Protein AF-A0A4Q6B6X3-F1 (afdb_monomer_lite)

Secondary structure (DSSP, 8-state):
--------------------HHHHTTEE-S-S--EEEEEEEEETTEEEEEEEEEEEE-TTS-EEEEEE-TTS-EEEEEEEETTTTEEEEEE---GGGTT-EE-TTSEEEETTEEEEEEGGGHHHHHTT-EEGGGGGGEEEEEE-SSEEEEEEEETTEEEEEEEEEEEETTEEEEEEEEEEEE-SSS------EEEETTT-EEEE--SSSSSEEEEEEEPP-

Sequence (221 aa):
MPTRSFSCATTNDYKAIQLPAFAGAYFSECSGKDGSVSIEVFSSGKVQQIFDADWTSDANGDWGIASYSPLGQTLFQLDYVQKQQAFKQTGKPFAGLDSLSVGSKQIISLEGHEIGLRTDEIACLLNHKIPQRWLKKIVSESVTANEIKYLVIDSDRKINLSLNKHGNRTDEYWKTDISWSLYWGLKTVKVSARLLRDEQALVLQSDQFEKIDLRIVSQEE

Structure (mmCIF, N/CA/C/O backbone):
data_AF-A0A4Q6B6X3-F1
#
_entry.id   AF-A0A4Q6B6X3-F1
#
loop_
_atom_site.group_PDB
_atom_site.id
_atom_site.type_symbol
_atom_site.label_atom_id
_atom_site.label_alt_id
_atom_site.label_comp_id
_atom_site.label_asym_id
_atom_site.label_entity_id
_atom_site.label_seq_id
_atom_site.pdbx_PDB_ins_code
_atom_site.Cartn_x
_atom_site.Cartn_y
_atom_site.Cartn_z
_atom_site.occupancy
_atom_site.B_iso_or_equiv
_atom_site.auth_seq_id
_atom_site.auth_comp_id
_atom_site.auth_asym_id
_atom_site.auth_atom_id
_atom_site.pdbx_PDB_model_num
ATOM 1 N N . MET A 1 1 ? -20.464 -17.621 -53.762 1.00 41.44 1 MET A N 1
ATOM 2 C CA . MET A 1 1 ? -19.885 -16.505 -52.982 1.00 41.44 1 MET A CA 1
ATOM 3 C C . MET A 1 1 ? -19.324 -17.080 -51.689 1.00 41.44 1 MET A C 1
ATOM 5 O O . MET A 1 1 ? -20.112 -17.663 -50.958 1.00 41.44 1 MET A O 1
ATOM 9 N N . PRO A 1 2 ? -18.011 -17.015 -51.414 1.00 35.78 2 PRO A N 1
ATOM 10 C CA . PRO A 1 2 ? -17.477 -17.475 -50.140 1.00 35.78 2 PRO A CA 1
ATOM 11 C C . PRO A 1 2 ? -17.501 -16.331 -49.117 1.00 35.78 2 PRO A C 1
ATOM 13 O O . PRO A 1 2 ? -16.924 -15.266 -49.339 1.00 35.78 2 PRO A O 1
ATOM 16 N N . THR A 1 3 ? -18.175 -16.552 -47.992 1.00 43.06 3 THR A N 1
ATOM 17 C CA . THR A 1 3 ? -18.130 -15.701 -46.799 1.00 43.06 3 THR A CA 1
ATOM 18 C C . THR A 1 3 ? -16.750 -15.809 -46.154 1.00 43.06 3 THR A C 1
ATOM 20 O O . THR A 1 3 ? -16.402 -16.845 -45.591 1.00 43.06 3 THR A O 1
ATOM 23 N N . ARG A 1 4 ? -15.947 -14.743 -46.242 1.00 40.69 4 ARG A N 1
ATOM 24 C CA . ARG A 1 4 ? -14.708 -14.611 -45.467 1.00 40.69 4 ARG A CA 1
ATOM 25 C C . ARG A 1 4 ? -15.067 -14.272 -44.022 1.00 40.69 4 ARG A C 1
ATOM 27 O O . ARG A 1 4 ? -15.448 -13.145 -43.724 1.00 40.69 4 ARG A O 1
ATOM 34 N N . SER A 1 5 ? -14.939 -15.249 -43.134 1.00 43.38 5 SER A N 1
ATOM 35 C CA . SER A 1 5 ? -14.889 -15.036 -41.691 1.00 43.38 5 SER A CA 1
ATOM 36 C C . SER A 1 5 ? -13.563 -14.358 -41.338 1.00 43.38 5 SER A C 1
ATOM 38 O O . SER A 1 5 ? -12.510 -14.997 -41.353 1.00 43.38 5 SER A O 1
ATOM 40 N N . PHE A 1 6 ? -13.599 -13.058 -41.044 1.00 42.62 6 PHE A N 1
ATOM 41 C CA . PHE A 1 6 ? -12.477 -12.367 -40.416 1.00 42.62 6 PHE A CA 1
ATOM 42 C C . PHE A 1 6 ? -12.432 -12.767 -38.940 1.00 42.62 6 PHE A C 1
ATOM 44 O O . PHE A 1 6 ? -13.180 -12.256 -38.113 1.00 42.62 6 PHE A O 1
ATOM 51 N N . SER A 1 7 ? -11.567 -13.728 -38.627 1.00 39.09 7 SER A N 1
ATOM 52 C CA . SER A 1 7 ? -11.137 -14.000 -37.261 1.00 39.09 7 SER A CA 1
ATOM 53 C C . SER A 1 7 ? -10.270 -12.829 -36.800 1.00 39.09 7 SER A C 1
ATOM 55 O O . SER A 1 7 ? -9.121 -12.716 -37.225 1.00 39.09 7 SER A O 1
ATOM 57 N N . CYS A 1 8 ? -10.801 -11.960 -35.937 1.00 47.31 8 CYS A N 1
ATOM 58 C CA . CYS A 1 8 ? -9.972 -11.088 -35.107 1.00 47.31 8 CYS A CA 1
ATOM 59 C C . CYS A 1 8 ? -9.162 -11.982 -34.164 1.00 47.31 8 CYS A C 1
ATOM 61 O O . CYS A 1 8 ? -9.626 -12.346 -33.087 1.00 47.31 8 CYS A O 1
ATOM 63 N N . ALA A 1 9 ? -7.965 -12.379 -34.591 1.00 37.72 9 ALA A N 1
ATOM 64 C CA . ALA A 1 9 ? -6.993 -12.978 -33.698 1.00 37.72 9 ALA A CA 1
ATOM 65 C C . ALA A 1 9 ? -6.560 -11.896 -32.698 1.00 37.72 9 ALA A C 1
ATOM 67 O O . ALA A 1 9 ? -5.789 -11.000 -33.029 1.00 37.72 9 ALA A O 1
ATOM 68 N N . THR A 1 10 ? -7.093 -11.948 -31.479 1.00 41.28 10 THR A N 1
ATOM 69 C CA . THR A 1 10 ? -6.546 -11.223 -30.332 1.00 41.28 10 THR A CA 1
ATOM 70 C C . THR A 1 10 ? -5.227 -11.883 -29.952 1.00 41.28 10 THR A C 1
ATOM 72 O O . THR A 1 10 ? -5.187 -12.764 -29.094 1.00 41.28 10 THR A O 1
ATOM 75 N N . THR A 1 11 ? -4.139 -11.497 -30.613 1.00 39.00 11 THR A N 1
ATOM 76 C CA . THR A 1 11 ? -2.785 -11.754 -30.117 1.00 39.00 11 THR A CA 1
ATOM 77 C C . THR A 1 11 ? -2.576 -10.884 -28.882 1.00 39.00 11 THR A C 1
ATOM 79 O O . THR A 1 11 ? -2.047 -9.779 -28.963 1.00 39.00 11 THR A O 1
ATOM 82 N N . ASN A 1 12 ? -3.027 -11.366 -27.721 1.00 41.66 12 ASN A N 1
ATOM 83 C CA . ASN A 1 12 ? -2.477 -10.921 -26.445 1.00 41.66 12 ASN A CA 1
ATOM 84 C C . ASN A 1 12 ? -1.086 -11.548 -26.313 1.00 41.66 12 ASN A C 1
ATOM 86 O O . ASN A 1 12 ? -0.878 -12.473 -25.529 1.00 41.66 12 ASN A O 1
ATOM 90 N N . ASP A 1 13 ? -0.142 -11.058 -27.114 1.00 41.22 13 ASP A N 1
ATOM 91 C CA . ASP A 1 13 ? 1.271 -11.290 -26.864 1.00 41.22 13 ASP A CA 1
ATOM 92 C C . ASP A 1 13 ? 1.605 -10.500 -25.600 1.00 41.22 13 ASP A C 1
ATOM 94 O O . ASP A 1 13 ? 1.888 -9.301 -25.634 1.00 41.22 13 ASP A O 1
ATOM 98 N N . TYR A 1 14 ? 1.480 -11.162 -24.449 1.00 48.28 14 TYR A N 1
ATOM 99 C CA . TYR A 1 14 ? 1.968 -10.641 -23.182 1.00 48.28 14 TYR A CA 1
ATOM 100 C C . TYR A 1 14 ? 3.465 -10.391 -23.345 1.00 48.28 14 TYR A C 1
ATOM 102 O O . TYR A 1 14 ? 4.278 -11.314 -23.299 1.00 48.28 14 TYR A O 1
ATOM 110 N N . LYS A 1 15 ? 3.831 -9.129 -23.579 1.00 52.12 15 LYS A N 1
ATOM 111 C CA . LYS A 1 15 ? 5.224 -8.705 -23.626 1.00 52.12 15 LYS A CA 1
ATOM 112 C C . LYS A 1 15 ? 5.832 -9.046 -22.268 1.00 52.12 15 LYS A C 1
ATOM 114 O O . LYS A 1 15 ? 5.392 -8.522 -21.247 1.00 52.12 15 LYS A O 1
ATOM 119 N N . ALA A 1 16 ? 6.810 -9.948 -22.243 1.00 56.66 16 ALA A N 1
ATOM 120 C CA . ALA A 1 16 ? 7.593 -10.195 -21.043 1.00 56.66 16 ALA A CA 1
ATOM 121 C C . ALA A 1 16 ? 8.350 -8.902 -20.722 1.00 56.66 16 ALA A C 1
ATOM 123 O O . ALA A 1 16 ? 9.318 -8.555 -21.400 1.00 56.66 16 ALA A O 1
ATOM 124 N N . ILE A 1 17 ? 7.852 -8.143 -19.749 1.00 63.34 17 ILE A N 1
ATOM 125 C CA . ILE A 1 17 ? 8.489 -6.899 -19.330 1.00 63.34 17 ILE A CA 1
ATOM 126 C C . ILE A 1 17 ? 9.779 -7.271 -18.627 1.00 63.34 17 ILE A C 1
ATOM 128 O O . ILE A 1 17 ? 9.773 -7.867 -17.549 1.00 63.34 17 ILE A O 1
ATOM 132 N N . GLN A 1 18 ? 10.893 -6.942 -19.269 1.00 63.56 18 GLN A N 1
ATOM 133 C CA . GLN A 1 18 ? 12.203 -7.051 -18.659 1.00 63.56 18 GLN A CA 1
ATOM 134 C C . GLN A 1 18 ? 12.422 -5.807 -17.812 1.00 63.56 18 GLN A C 1
ATOM 136 O O . GLN A 1 18 ? 12.874 -4.775 -18.301 1.00 63.56 18 GLN A O 1
ATOM 141 N N . LEU A 1 19 ? 12.070 -5.910 -16.532 1.00 65.31 19 LEU A N 1
ATOM 142 C CA . LEU A 1 19 ? 12.399 -4.871 -15.571 1.00 65.31 19 LEU A CA 1
ATOM 143 C C . LEU A 1 19 ? 13.923 -4.755 -15.467 1.00 65.31 19 LEU A C 1
ATOM 145 O O . LEU A 1 19 ? 14.601 -5.775 -15.294 1.00 65.31 19 LEU A O 1
ATOM 149 N N . PRO A 1 20 ? 14.480 -3.536 -15.476 1.00 69.88 20 PRO A N 1
ATOM 150 C CA . PRO A 1 20 ? 15.833 -3.327 -14.992 1.00 69.88 20 PRO A CA 1
ATOM 151 C C . PRO A 1 20 ? 15.983 -3.925 -13.587 1.00 69.88 20 PRO A C 1
ATOM 153 O O . PRO A 1 20 ? 15.073 -3.805 -12.764 1.00 69.88 20 PRO A O 1
ATOM 156 N N . ALA A 1 21 ? 17.126 -4.546 -13.286 1.00 68.44 21 ALA A N 1
ATOM 157 C CA . ALA A 1 21 ? 17.327 -5.268 -12.023 1.00 68.44 21 ALA A CA 1
ATOM 158 C C . ALA A 1 21 ? 17.012 -4.413 -10.776 1.00 68.44 21 ALA A C 1
ATOM 160 O O . ALA A 1 21 ? 16.426 -4.905 -9.815 1.00 68.44 21 ALA A O 1
ATOM 161 N N . PHE A 1 22 ? 17.324 -3.111 -10.817 1.00 69.44 22 PHE A N 1
ATOM 162 C CA . PHE A 1 22 ? 17.005 -2.180 -9.732 1.00 69.44 22 PHE A CA 1
ATOM 163 C C . PHE A 1 22 ? 15.497 -1.937 -9.564 1.00 69.44 22 PHE A C 1
ATOM 165 O O . PHE A 1 22 ? 15.035 -1.753 -8.443 1.00 69.44 22 PHE A O 1
ATOM 172 N N . ALA A 1 23 ? 14.724 -1.947 -10.655 1.00 71.88 23 ALA A N 1
ATOM 173 C CA . ALA A 1 23 ? 13.277 -1.769 -10.618 1.00 71.88 23 ALA A CA 1
ATOM 174 C C . ALA A 1 23 ? 12.596 -3.009 -10.024 1.00 71.88 23 ALA A C 1
ATOM 176 O O . ALA A 1 23 ? 11.630 -2.873 -9.280 1.00 71.88 23 ALA A O 1
ATOM 177 N N . GLY A 1 24 ? 13.144 -4.205 -10.276 1.00 75.88 24 GLY A N 1
ATOM 178 C CA . GLY A 1 24 ? 12.668 -5.456 -9.680 1.00 75.88 24 GLY A CA 1
ATOM 179 C C . GLY A 1 24 ? 12.645 -5.431 -8.148 1.00 75.88 24 GLY A C 1
ATOM 180 O O . GLY A 1 24 ? 11.716 -5.961 -7.551 1.00 75.88 24 GLY A O 1
ATOM 181 N N . ALA A 1 25 ? 13.588 -4.730 -7.507 1.00 77.25 25 ALA A N 1
ATOM 182 C CA . ALA A 1 25 ? 13.646 -4.603 -6.048 1.00 77.25 25 ALA A CA 1
ATOM 183 C C . ALA A 1 25 ? 12.453 -3.841 -5.431 1.00 77.25 25 ALA A C 1
ATOM 185 O O . ALA A 1 25 ? 12.247 -3.918 -4.215 1.00 77.25 25 ALA A O 1
ATOM 186 N N . TYR A 1 26 ? 11.678 -3.109 -6.238 1.00 80.44 26 TYR A N 1
ATOM 187 C CA . TYR A 1 26 ? 10.478 -2.401 -5.788 1.00 80.44 26 TYR A CA 1
ATOM 188 C C . TYR A 1 26 ? 9.235 -3.284 -5.794 1.00 80.44 26 TYR A C 1
ATOM 190 O O . TYR A 1 26 ? 8.277 -2.933 -5.118 1.00 80.44 26 TYR A O 1
ATOM 198 N N . PHE A 1 27 ? 9.229 -4.415 -6.502 1.00 86.06 27 PHE A N 1
ATOM 199 C CA . PHE A 1 27 ? 8.061 -5.290 -6.595 1.00 86.06 27 PHE A CA 1
ATOM 200 C C . PHE A 1 27 ? 8.171 -6.469 -5.626 1.00 86.06 27 PHE A C 1
ATOM 202 O O . PHE A 1 27 ? 9.242 -7.048 -5.468 1.00 86.06 27 PHE A O 1
ATOM 209 N N . SER A 1 28 ? 7.063 -6.827 -4.980 1.00 87.38 28 SER A N 1
ATOM 210 C CA . SER A 1 28 ? 6.985 -7.970 -4.064 1.00 87.38 28 SER A CA 1
ATOM 211 C C . SER A 1 28 ? 5.590 -8.585 -4.073 1.00 87.38 28 SER A C 1
ATOM 213 O O . SER A 1 28 ? 4.609 -7.913 -4.404 1.00 87.38 28 SER A O 1
ATOM 215 N N . GLU A 1 29 ? 5.493 -9.853 -3.684 1.00 88.19 29 GLU A N 1
ATOM 216 C CA . GLU A 1 29 ? 4.231 -10.424 -3.216 1.00 88.19 29 GLU A CA 1
ATOM 217 C C . GLU A 1 29 ? 3.802 -9.727 -1.913 1.00 88.19 29 GLU A C 1
ATOM 219 O O . GLU A 1 29 ? 4.646 -9.298 -1.120 1.00 88.19 29 GLU A O 1
ATOM 224 N N . CYS A 1 30 ? 2.490 -9.578 -1.719 1.00 82.56 30 CYS A N 1
ATOM 225 C CA . CYS A 1 30 ? 1.896 -8.755 -0.658 1.00 82.56 30 CYS A CA 1
ATOM 226 C C . CYS A 1 30 ? 1.433 -9.574 0.552 1.00 82.56 30 CYS A C 1
ATOM 228 O O . CYS A 1 30 ? 0.393 -9.284 1.130 1.00 82.56 30 CYS A O 1
ATOM 230 N N . SER A 1 31 ? 2.173 -10.619 0.915 1.00 79.88 31 SER A N 1
ATOM 231 C CA . SER A 1 31 ? 1.809 -11.535 2.000 1.00 79.88 31 SER A CA 1
ATOM 232 C C . SER A 1 31 ? 2.974 -11.761 2.956 1.00 79.88 31 SER A C 1
ATOM 234 O O . SER A 1 31 ? 4.107 -11.901 2.493 1.00 79.88 31 SER A O 1
ATOM 236 N N . GLY A 1 32 ? 2.678 -11.914 4.250 1.00 68.31 32 GLY A N 1
ATOM 237 C CA . GLY A 1 32 ? 3.601 -12.502 5.223 1.00 68.31 32 GLY A CA 1
ATOM 238 C C . GLY A 1 32 ? 4.747 -11.592 5.648 1.00 68.31 32 GLY A C 1
ATOM 239 O O . GLY A 1 32 ? 5.914 -11.940 5.453 1.00 68.31 32 GLY A O 1
ATOM 240 N N . LYS A 1 33 ? 4.425 -10.438 6.233 1.00 78.00 33 LYS A N 1
ATOM 241 C CA . LYS A 1 33 ? 5.411 -9.585 6.898 1.00 78.00 33 LYS A CA 1
ATOM 242 C C . LYS A 1 33 ? 4.745 -8.686 7.935 1.00 78.00 33 LYS A C 1
ATOM 244 O O . LYS A 1 33 ? 3.663 -8.160 7.683 1.00 78.00 33 LYS A O 1
ATOM 249 N N . ASP A 1 34 ? 5.446 -8.494 9.040 1.00 85.62 34 ASP A N 1
ATOM 250 C CA . ASP A 1 34 ? 5.075 -7.574 10.107 1.00 85.62 34 ASP A CA 1
ATOM 251 C C . ASP A 1 34 ? 6.006 -6.354 10.066 1.00 85.62 34 ASP A C 1
ATOM 253 O O . ASP A 1 34 ? 7.050 -6.368 9.398 1.00 85.62 34 ASP A O 1
ATOM 257 N N . GLY A 1 35 ? 5.632 -5.287 10.758 1.00 86.31 35 GLY A N 1
ATOM 258 C CA . GLY A 1 35 ? 6.508 -4.143 10.980 1.00 86.31 35 GLY A CA 1
ATOM 259 C C . GLY A 1 35 ? 5.849 -3.064 11.825 1.00 86.31 35 GLY A C 1
ATOM 260 O O . GLY A 1 35 ? 4.689 -3.186 12.210 1.00 86.31 35 GLY A O 1
ATOM 261 N N . SER A 1 36 ? 6.576 -1.976 12.052 1.00 85.50 36 SER A N 1
ATOM 262 C CA . SER A 1 36 ? 6.094 -0.832 12.828 1.00 85.50 36 SER A CA 1
ATOM 263 C C . SER A 1 36 ? 6.076 0.427 11.968 1.00 85.50 36 SER A C 1
ATOM 265 O O . SER A 1 36 ? 6.938 0.645 11.113 1.00 85.50 36 SER A O 1
ATOM 267 N N . VAL A 1 37 ? 5.051 1.249 12.160 1.00 83.75 37 VAL A N 1
ATOM 268 C CA . VAL A 1 37 ? 4.813 2.473 11.400 1.00 83.75 37 VAL A CA 1
ATOM 269 C C . VAL A 1 37 ? 4.354 3.606 12.314 1.00 83.75 37 VAL A C 1
ATOM 271 O O . VAL A 1 37 ? 3.614 3.394 13.267 1.00 83.75 37 VAL A O 1
ATOM 274 N N . SER A 1 38 ? 4.732 4.835 11.985 1.00 83.38 38 SER A N 1
ATOM 275 C CA . SER A 1 38 ? 4.128 6.045 12.535 1.00 83.38 38 SER A CA 1
ATOM 276 C C . SER A 1 38 ? 3.105 6.584 11.542 1.00 83.38 38 SER A C 1
ATOM 278 O O . SER A 1 38 ? 3.426 6.810 10.373 1.00 83.38 38 SER A O 1
ATOM 280 N N . ILE A 1 39 ? 1.860 6.758 11.976 1.00 80.75 39 ILE A N 1
ATOM 281 C CA . ILE A 1 39 ? 0.779 7.295 11.151 1.00 80.75 39 ILE A CA 1
ATOM 282 C C . ILE A 1 39 ? 0.536 8.745 11.540 1.00 80.75 39 ILE A C 1
ATOM 284 O O . ILE A 1 39 ? 0.082 9.047 12.643 1.00 80.75 39 ILE A O 1
ATOM 288 N N . GLU A 1 40 ? 0.780 9.635 10.591 1.00 81.56 40 GLU A N 1
ATOM 289 C CA . GLU A 1 40 ? 0.492 11.057 10.673 1.00 81.56 40 GLU A CA 1
ATOM 290 C C . GLU A 1 40 ? -0.785 11.359 9.875 1.00 81.56 40 GLU A C 1
ATOM 292 O O . GLU A 1 40 ? -0.873 11.101 8.671 1.00 81.56 40 GLU A O 1
ATOM 297 N N . VAL A 1 41 ? -1.783 11.931 10.546 1.00 77.69 41 VAL A N 1
ATOM 298 C CA . VAL A 1 41 ? -3.034 12.396 9.942 1.00 77.69 41 VAL A CA 1
ATOM 299 C C . VAL A 1 41 ? -2.967 13.909 9.816 1.00 77.69 41 VAL A C 1
ATOM 301 O O . VAL A 1 41 ? -2.880 14.618 10.821 1.00 77.69 41 VAL A O 1
ATOM 304 N N . PHE A 1 42 ? -3.045 14.429 8.598 1.00 76.06 42 PHE A N 1
ATOM 305 C CA . PHE A 1 42 ? -3.098 15.864 8.337 1.00 76.06 42 PHE A CA 1
ATOM 306 C C . PHE A 1 42 ? -4.516 16.276 7.960 1.00 76.06 42 PHE A C 1
ATOM 308 O O . PHE A 1 42 ? -5.208 15.535 7.285 1.00 76.06 42 PHE A O 1
ATOM 315 N N . SER A 1 43 ? -4.931 17.480 8.344 1.00 76.56 43 SER A N 1
ATOM 316 C CA . SER A 1 43 ? -6.124 18.146 7.815 1.00 76.56 43 SER A CA 1
ATOM 317 C C . SER A 1 43 ? -5.771 19.582 7.468 1.00 76.56 43 SER A C 1
ATOM 319 O O . SER A 1 43 ? -5.172 20.301 8.274 1.00 76.56 43 SER A O 1
ATOM 321 N N . SER A 1 44 ? -6.094 20.003 6.243 1.00 76.88 44 SER A N 1
ATOM 322 C CA . SER A 1 44 ? -5.780 21.351 5.744 1.00 76.88 44 SER A CA 1
ATOM 323 C C . SER A 1 44 ? -4.298 21.739 5.901 1.00 76.88 44 SER A C 1
ATOM 325 O O . SER A 1 44 ? -3.976 22.892 6.189 1.00 76.88 44 SER A O 1
ATOM 327 N N . GLY A 1 45 ? -3.392 20.769 5.718 1.00 72.75 45 GLY A N 1
ATOM 328 C CA . GLY A 1 45 ? -1.941 20.956 5.835 1.00 72.75 45 GLY A CA 1
ATOM 329 C C . GLY A 1 45 ? -1.404 21.033 7.269 1.00 72.75 45 GLY A C 1
ATOM 330 O O . GLY A 1 45 ? -0.226 21.322 7.455 1.00 72.75 45 GLY A O 1
ATOM 331 N N . LYS A 1 46 ? -2.237 20.789 8.288 1.00 78.12 46 LYS A N 1
ATOM 332 C CA . LYS A 1 46 ? -1.825 20.730 9.697 1.00 78.12 46 LYS A CA 1
ATOM 333 C C . LYS A 1 46 ? -1.948 19.311 10.226 1.00 78.12 46 LYS A C 1
ATOM 335 O O . LYS A 1 46 ? -3.002 18.700 10.050 1.00 78.12 46 LYS A O 1
ATOM 340 N N . VAL A 1 47 ? -0.917 18.836 10.924 1.00 80.94 47 VAL A N 1
ATOM 341 C CA . VAL A 1 47 ? -0.965 17.569 11.667 1.00 80.94 47 VAL A CA 1
ATOM 342 C C . VAL A 1 47 ? -2.093 17.646 12.696 1.00 80.94 47 VAL A C 1
ATOM 344 O O . VAL A 1 47 ? -2.103 18.540 13.540 1.00 80.94 47 VAL A O 1
ATOM 347 N N . GLN A 1 48 ? -3.051 16.732 12.594 1.00 81.44 48 GLN A N 1
ATOM 348 C CA . GLN A 1 48 ? -4.139 16.557 13.556 1.00 81.44 48 GLN A CA 1
ATOM 349 C C . GLN A 1 48 ? -3.797 15.482 14.578 1.00 81.44 48 GLN A C 1
ATOM 351 O O . GLN A 1 48 ? -4.095 15.636 15.758 1.00 81.44 48 GLN A O 1
ATOM 356 N N . GLN A 1 49 ? -3.169 14.397 14.125 1.00 79.12 49 GLN A N 1
ATOM 357 C CA . GLN A 1 49 ? -2.856 13.256 14.969 1.00 79.12 49 GLN A CA 1
ATOM 358 C C . GLN A 1 49 ? -1.582 12.569 14.482 1.00 79.12 49 GLN A C 1
ATOM 360 O O . GLN A 1 49 ? -1.344 12.491 13.279 1.00 79.12 49 GLN A O 1
ATOM 365 N N . ILE A 1 50 ? -0.787 12.073 15.427 1.00 83.00 50 ILE A N 1
ATOM 366 C CA . ILE A 1 50 ? 0.328 11.158 15.182 1.00 83.00 50 ILE A CA 1
ATOM 367 C C . ILE A 1 50 ? 0.156 9.997 16.151 1.00 83.00 50 ILE A C 1
ATOM 369 O O . ILE A 1 50 ? -0.142 10.225 17.328 1.00 83.00 50 ILE A O 1
ATOM 373 N N . PHE A 1 51 ? 0.307 8.774 15.669 1.00 84.56 51 PHE A N 1
ATOM 374 C CA . PHE A 1 51 ? 0.359 7.600 16.526 1.00 84.56 51 PHE A CA 1
ATOM 375 C C . PHE A 1 51 ? 1.247 6.527 15.917 1.00 84.56 51 PHE A C 1
ATOM 377 O O . PHE A 1 51 ? 1.255 6.325 14.704 1.00 84.56 51 PHE A O 1
ATOM 384 N N . ASP A 1 52 ? 1.959 5.826 16.788 1.00 87.88 52 ASP A N 1
ATOM 385 C CA . ASP A 1 52 ? 2.757 4.671 16.407 1.00 87.88 52 ASP A CA 1
ATOM 386 C C . ASP A 1 52 ? 1.876 3.425 16.430 1.00 87.88 52 ASP A C 1
ATOM 388 O O . ASP A 1 52 ? 1.000 3.273 17.293 1.00 87.88 52 ASP A O 1
ATOM 392 N N . ALA A 1 53 ? 2.070 2.560 15.447 1.00 88.75 53 ALA A N 1
ATOM 393 C CA . ALA A 1 53 ? 1.299 1.352 15.273 1.00 88.75 53 ALA A CA 1
ATOM 394 C C . ALA A 1 53 ? 2.165 0.223 14.723 1.00 88.75 53 ALA A C 1
ATOM 396 O O . ALA A 1 53 ? 2.977 0.419 13.823 1.00 88.75 53 ALA A O 1
ATOM 397 N N . ASP A 1 54 ? 1.914 -0.977 15.216 1.00 90.31 54 ASP A N 1
ATOM 398 C CA . ASP A 1 54 ? 2.427 -2.201 14.631 1.00 90.31 54 ASP A CA 1
ATOM 399 C C . ASP A 1 54 ? 1.412 -2.712 13.624 1.00 90.31 54 ASP A C 1
ATOM 401 O O . ASP A 1 54 ? 0.202 -2.684 13.862 1.00 90.31 54 ASP A O 1
ATOM 405 N N . TRP A 1 55 ? 1.892 -3.188 12.488 1.00 90.00 55 TRP A N 1
ATOM 406 C CA . TRP A 1 55 ? 1.059 -3.839 11.500 1.00 90.00 55 TRP A CA 1
ATOM 407 C C . TRP A 1 55 ? 1.549 -5.264 11.275 1.00 90.00 55 TRP A C 1
ATOM 409 O O . TRP A 1 55 ? 2.742 -5.560 11.335 1.00 90.00 55 TRP A O 1
ATOM 419 N N . THR A 1 56 ? 0.601 -6.157 11.035 1.00 90.62 56 THR A N 1
ATOM 420 C CA . THR A 1 56 ? 0.863 -7.576 10.801 1.00 90.62 56 THR A CA 1
ATOM 421 C C . THR A 1 56 ? 0.116 -8.024 9.563 1.00 90.62 56 THR A C 1
ATOM 423 O O . THR A 1 56 ? -0.959 -7.501 9.248 1.00 90.62 56 THR A O 1
ATOM 426 N N . SER A 1 57 ? 0.678 -8.985 8.840 1.00 89.94 57 SER A N 1
ATOM 427 C CA . SER A 1 57 ? -0.026 -9.635 7.736 1.00 89.94 57 SER A CA 1
ATOM 428 C C . SER A 1 57 ? 0.289 -11.112 7.676 1.00 89.94 57 SER A C 1
ATOM 430 O O . SER A 1 57 ? 1.449 -11.525 7.715 1.00 89.94 57 SER A O 1
ATOM 432 N N . ASP A 1 58 ? -0.754 -11.918 7.529 1.00 85.38 58 ASP A N 1
ATOM 433 C CA . ASP A 1 58 ? -0.605 -13.351 7.368 1.00 85.38 58 ASP A CA 1
ATOM 434 C C . ASP A 1 58 ? -0.546 -13.753 5.883 1.00 85.38 58 ASP A C 1
ATOM 436 O O . ASP A 1 58 ? -0.704 -12.949 4.958 1.00 85.38 58 ASP A O 1
ATOM 440 N N . ALA A 1 59 ? -0.274 -15.033 5.633 1.00 81.12 59 ALA A N 1
ATOM 441 C CA . ALA A 1 59 ? -0.233 -15.574 4.276 1.00 81.12 59 ALA A CA 1
ATOM 442 C C . ALA A 1 59 ? -1.628 -15.747 3.638 1.00 81.12 59 ALA A C 1
ATOM 444 O O . ALA A 1 59 ? -1.723 -15.998 2.437 1.00 81.12 59 ALA A O 1
ATOM 445 N N . ASN A 1 60 ? -2.705 -15.633 4.419 1.00 82.00 60 ASN A N 1
ATOM 446 C CA . ASN A 1 60 ? -4.086 -15.787 3.961 1.00 82.00 60 ASN A CA 1
ATOM 447 C C . ASN A 1 60 ? -4.691 -14.464 3.466 1.00 82.00 60 ASN A C 1
ATOM 449 O O . ASN A 1 60 ? -5.796 -14.469 2.918 1.00 82.00 60 ASN A O 1
ATOM 453 N N . GLY A 1 61 ? -3.963 -13.354 3.619 1.00 79.88 61 GLY A N 1
ATOM 454 C CA . GLY A 1 61 ? -4.409 -12.014 3.251 1.00 79.88 61 GLY A CA 1
ATOM 455 C C . GLY A 1 61 ? -5.161 -11.294 4.369 1.00 79.88 61 GLY A C 1
ATOM 456 O O . GLY A 1 61 ? -5.682 -10.204 4.123 1.00 79.88 61 GLY A O 1
ATOM 457 N N . ASP A 1 62 ? -5.208 -11.876 5.570 1.00 88.06 62 ASP A N 1
ATOM 458 C CA . ASP A 1 62 ? -5.612 -11.149 6.766 1.00 88.06 62 ASP A CA 1
ATOM 459 C C . ASP A 1 62 ? -4.463 -10.210 7.150 1.00 88.06 62 ASP A C 1
ATOM 461 O O . ASP A 1 62 ? -3.279 -10.553 7.069 1.00 88.06 62 ASP A O 1
ATOM 465 N N . TRP A 1 63 ? -4.808 -8.995 7.549 1.00 89.50 63 TRP A N 1
ATOM 466 C CA . TRP A 1 63 ? -3.835 -8.027 8.035 1.00 89.50 63 TRP A CA 1
ATOM 467 C C . TRP A 1 63 ? -4.469 -7.151 9.096 1.00 89.50 63 TRP A C 1
ATOM 469 O O . TRP A 1 63 ? -5.681 -6.940 9.100 1.00 89.50 63 TRP A O 1
ATOM 479 N N . GLY A 1 64 ? -3.647 -6.632 9.993 1.00 89.94 64 GLY A N 1
ATOM 480 C CA . GLY A 1 64 ? -4.098 -5.759 11.061 1.00 89.94 64 GLY A CA 1
ATOM 481 C C . GLY A 1 64 ? -3.108 -4.644 11.308 1.00 89.94 64 GLY A C 1
ATOM 482 O O . GLY A 1 64 ? -1.920 -4.786 11.028 1.00 89.94 64 GLY A O 1
ATOM 483 N N . ILE A 1 65 ? -3.605 -3.532 11.830 1.00 89.81 65 ILE A N 1
ATOM 484 C CA . ILE A 1 65 ? -2.792 -2.448 12.364 1.00 89.81 65 ILE A CA 1
ATOM 485 C C . ILE A 1 65 ? -3.285 -2.101 13.762 1.00 89.81 65 ILE A C 1
ATOM 487 O O . ILE A 1 65 ? -4.484 -1.921 13.972 1.00 89.81 65 ILE A O 1
ATOM 491 N N . ALA A 1 66 ? -2.371 -2.034 14.721 1.00 91.31 66 ALA A N 1
ATOM 492 C CA . ALA A 1 66 ? -2.673 -1.842 16.127 1.00 91.31 66 ALA A CA 1
ATOM 493 C C . ALA A 1 66 ? -1.725 -0.819 16.747 1.00 91.31 66 ALA A C 1
ATOM 495 O O . ALA A 1 66 ? -0.520 -0.875 16.550 1.00 91.31 66 ALA A O 1
ATOM 496 N N . SER A 1 67 ? -2.274 0.107 17.522 1.00 89.69 67 SER A N 1
ATOM 497 C CA . SER A 1 67 ? -1.510 1.074 18.306 1.00 89.69 67 SER A CA 1
ATOM 498 C C . SER A 1 67 ? -1.621 0.731 19.785 1.00 89.69 67 SER A C 1
ATOM 500 O O . SER A 1 67 ? -2.709 0.399 20.270 1.00 89.69 67 SER A O 1
ATOM 502 N N . TYR A 1 68 ? -0.510 0.840 20.510 1.00 87.44 68 TYR A N 1
ATOM 503 C CA . TYR A 1 68 ? -0.417 0.487 21.923 1.00 87.44 68 TYR A CA 1
ATOM 504 C C . TYR A 1 68 ? 0.049 1.677 22.761 1.00 87.44 68 TYR A C 1
ATOM 506 O O . TYR A 1 68 ? 0.813 2.530 22.317 1.00 87.44 68 TYR A O 1
ATOM 514 N N . SER A 1 69 ? -0.406 1.738 24.009 1.00 85.06 69 SER A N 1
ATOM 515 C CA . SER A 1 69 ? 0.131 2.670 24.994 1.00 85.06 69 SER A CA 1
ATOM 516 C C . SER A 1 69 ? 1.536 2.236 25.433 1.00 85.06 69 SER A C 1
ATOM 518 O O . SER A 1 69 ? 1.881 1.061 25.293 1.00 85.06 69 SER A O 1
ATOM 520 N N . PRO A 1 70 ? 2.325 3.113 26.084 1.00 80.75 70 PRO A N 1
ATOM 521 C CA . PRO A 1 70 ? 3.620 2.729 26.660 1.00 80.75 70 PRO A CA 1
ATOM 522 C C . PRO A 1 70 ? 3.549 1.584 27.685 1.00 80.75 70 PRO A C 1
ATOM 524 O O . PRO A 1 70 ? 4.565 0.988 28.023 1.00 80.75 70 PRO A O 1
ATOM 527 N N . LEU A 1 71 ? 2.353 1.288 28.205 1.00 88.12 71 LEU A N 1
ATOM 528 C CA . LEU A 1 71 ? 2.095 0.189 29.138 1.00 88.12 71 LEU A CA 1
ATOM 529 C C . LEU A 1 71 ? 1.611 -1.093 28.431 1.00 88.12 71 LEU A C 1
ATOM 531 O O . LEU A 1 71 ? 1.191 -2.031 29.105 1.00 88.12 71 LEU A O 1
ATOM 535 N N . GLY A 1 72 ? 1.618 -1.128 27.095 1.00 82.38 72 GLY A N 1
ATOM 536 C CA . GLY A 1 72 ? 1.197 -2.274 26.284 1.00 82.38 72 GLY A CA 1
ATOM 537 C C . GLY A 1 72 ? -0.318 -2.438 26.136 1.00 82.38 72 GLY A C 1
ATOM 538 O O . GLY A 1 72 ? -0.781 -3.495 25.721 1.00 82.38 72 GLY A O 1
ATOM 539 N N . GLN A 1 73 ? -1.119 -1.427 26.489 1.00 86.25 73 GLN A N 1
ATOM 540 C CA . GLN A 1 73 ? -2.575 -1.491 26.306 1.00 86.25 73 GLN A CA 1
ATOM 541 C C . GLN A 1 73 ? -2.943 -1.102 24.876 1.00 86.25 73 GLN A C 1
ATOM 543 O O . GLN A 1 73 ? -2.536 -0.034 24.426 1.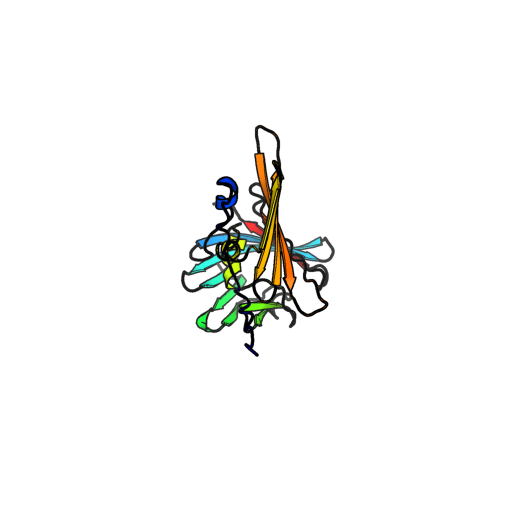00 86.25 73 GLN A O 1
ATOM 548 N N . THR A 1 74 ? -3.751 -1.910 24.188 1.00 88.00 74 THR A N 1
ATOM 549 C CA . THR A 1 74 ? -4.269 -1.570 22.854 1.00 88.00 74 THR A CA 1
ATOM 550 C C . THR A 1 74 ? -5.114 -0.298 22.920 1.00 88.00 74 THR A C 1
ATOM 552 O O . THR A 1 74 ? -6.153 -0.261 23.581 1.00 88.00 74 THR A O 1
ATOM 555 N N . LEU A 1 75 ? -4.667 0.750 22.233 1.00 86.75 75 LEU A N 1
ATOM 556 C CA . LEU A 1 75 ? -5.388 2.015 22.084 1.00 86.75 75 LEU A CA 1
ATOM 557 C C . LEU A 1 75 ? -6.404 1.933 20.941 1.00 86.75 75 LEU A C 1
ATOM 559 O O . LEU A 1 75 ? -7.535 2.406 21.066 1.00 86.75 75 LEU A O 1
ATOM 563 N N . PHE A 1 76 ? -5.992 1.316 19.836 1.00 89.38 76 PHE A N 1
ATOM 564 C CA . PHE A 1 76 ? -6.799 1.090 18.645 1.00 89.38 76 PHE A CA 1
ATOM 565 C C . PHE A 1 76 ? -6.265 -0.128 17.895 1.00 89.38 76 PHE A C 1
ATOM 567 O O . PHE A 1 76 ? -5.057 -0.352 17.868 1.00 89.38 76 PHE A O 1
ATOM 574 N N . GLN A 1 77 ? -7.161 -0.876 17.262 1.00 91.19 77 GLN A N 1
ATOM 575 C CA . GLN A 1 77 ? -6.810 -1.928 16.319 1.00 91.19 77 GLN A CA 1
ATOM 576 C C . GLN A 1 77 ? -7.822 -1.961 15.176 1.00 91.19 77 GLN A C 1
ATOM 578 O O . GLN A 1 77 ? -9.030 -1.897 15.414 1.00 91.19 77 GLN A O 1
ATOM 583 N N . LEU A 1 78 ? -7.323 -2.071 13.948 1.00 90.38 78 LEU A N 1
ATOM 584 C CA . LEU A 1 78 ? -8.089 -2.298 12.728 1.00 90.38 78 LEU A CA 1
ATOM 585 C C . LEU A 1 78 ? -7.581 -3.575 12.077 1.00 90.38 78 LEU A C 1
ATOM 587 O O . LEU A 1 78 ? -6.464 -3.600 11.570 1.00 90.38 78 LEU A O 1
ATOM 591 N N . ASP A 1 79 ? -8.430 -4.592 12.047 1.00 91.25 79 ASP A N 1
ATOM 592 C CA . ASP A 1 79 ? -8.158 -5.863 11.390 1.00 91.25 79 ASP A CA 1
ATOM 593 C C . ASP A 1 79 ? -9.008 -5.990 10.134 1.00 91.25 79 ASP A C 1
ATOM 595 O O . ASP A 1 79 ? -10.219 -5.762 10.152 1.00 91.25 79 ASP A O 1
ATOM 599 N N . TYR A 1 80 ? -8.396 -6.421 9.047 1.00 90.88 80 TYR A N 1
ATOM 600 C CA . TYR A 1 80 ? -9.084 -6.906 7.871 1.00 90.88 80 TYR A CA 1
ATOM 601 C C . TYR A 1 80 ? -9.105 -8.436 7.877 1.00 90.88 80 TYR A C 1
ATOM 603 O O . TYR A 1 80 ? -8.061 -9.082 7.935 1.00 90.88 80 TYR A O 1
ATOM 611 N N . VAL A 1 81 ? -10.309 -9.013 7.794 1.00 90.94 81 VAL A N 1
ATOM 612 C CA . VAL A 1 81 ? -10.514 -10.468 7.761 1.00 90.94 81 VAL A CA 1
ATOM 613 C C . VAL A 1 81 ? -10.970 -10.880 6.363 1.00 90.94 81 VAL A C 1
ATOM 615 O O . VAL A 1 81 ? -12.150 -10.746 6.020 1.00 90.94 81 VAL A O 1
ATOM 618 N N . GLN A 1 82 ? -10.061 -11.436 5.563 1.00 89.06 82 GLN A N 1
ATOM 619 C CA . GLN A 1 82 ? -10.247 -11.795 4.154 1.00 89.06 82 GLN A CA 1
ATOM 620 C C . GLN A 1 82 ? -11.437 -12.730 3.948 1.00 89.06 82 GLN A C 1
ATOM 622 O O . GLN A 1 82 ? -12.251 -12.530 3.045 1.00 89.06 82 GLN A O 1
ATOM 627 N N . LYS A 1 83 ? -11.600 -13.729 4.824 1.00 89.75 83 LYS A N 1
ATOM 628 C CA . LYS A 1 83 ? -12.721 -14.682 4.755 1.00 89.75 83 LYS A CA 1
ATOM 629 C C . LYS A 1 83 ? -14.090 -14.009 4.917 1.00 89.75 83 LYS A C 1
ATOM 631 O O . LYS A 1 83 ? -15.082 -14.520 4.404 1.00 89.75 83 LYS A O 1
ATOM 636 N N . GLN A 1 84 ? -14.149 -12.904 5.657 1.00 90.75 84 GLN A N 1
ATOM 637 C CA . GLN A 1 84 ? -15.378 -12.150 5.925 1.00 90.75 84 GLN A CA 1
ATOM 638 C C . GLN A 1 84 ? -15.522 -10.929 5.007 1.00 90.75 84 GLN A C 1
ATOM 640 O O . GLN A 1 84 ? -16.602 -10.349 4.963 1.00 90.75 84 GLN A O 1
ATOM 645 N N . GLN A 1 85 ? -14.456 -10.552 4.287 1.00 89.56 85 GLN A N 1
ATOM 646 C CA . GLN A 1 85 ? -14.356 -9.318 3.501 1.00 89.56 85 GLN A CA 1
ATOM 647 C C . GLN A 1 85 ? -14.775 -8.081 4.305 1.00 89.56 85 GLN A C 1
ATOM 649 O O . GLN A 1 85 ? -15.472 -7.198 3.808 1.00 89.56 85 GLN A O 1
ATOM 654 N N . ALA A 1 86 ? -14.377 -8.039 5.575 1.00 88.81 86 ALA A N 1
ATOM 655 C CA . ALA A 1 86 ? -14.844 -7.039 6.520 1.00 88.81 86 ALA A CA 1
ATOM 656 C C . ALA A 1 86 ? -13.701 -6.524 7.390 1.00 88.81 86 ALA A C 1
ATOM 658 O O . ALA A 1 86 ? -12.768 -7.262 7.719 1.00 88.81 86 ALA A O 1
ATOM 659 N N . PHE A 1 87 ? -13.831 -5.262 7.789 1.00 89.31 87 PHE A N 1
ATOM 660 C CA . PHE A 1 87 ? -13.000 -4.665 8.820 1.00 89.31 87 PHE A CA 1
ATOM 661 C C . PHE A 1 87 ? -13.598 -4.935 10.200 1.00 89.31 87 PHE A C 1
ATOM 663 O O . PHE A 1 87 ? -14.813 -4.860 10.396 1.00 89.31 87 PHE A O 1
ATOM 670 N N . LYS A 1 88 ? -12.736 -5.226 11.167 1.00 90.00 88 LYS A N 1
ATOM 671 C CA . LYS A 1 88 ? -13.047 -5.251 12.592 1.00 90.00 88 LYS A CA 1
ATOM 672 C C . LYS A 1 88 ? -12.223 -4.178 13.267 1.00 90.00 88 LYS A C 1
ATOM 674 O O . LYS A 1 88 ? -11.047 -4.019 12.966 1.00 90.00 88 LYS A O 1
ATOM 679 N N . GLN A 1 89 ? -12.859 -3.434 14.156 1.00 88.12 89 GLN A N 1
ATOM 680 C CA . GLN A 1 89 ? -12.227 -2.322 14.842 1.00 88.12 89 GLN A CA 1
ATOM 681 C C . GLN A 1 89 ? -12.410 -2.483 16.346 1.00 88.12 89 GLN A C 1
ATOM 683 O O . GLN A 1 89 ? -13.494 -2.841 16.812 1.00 88.12 89 GLN A O 1
ATOM 688 N N . THR A 1 90 ? -11.355 -2.209 17.105 1.00 86.44 90 THR A N 1
ATOM 689 C CA . THR A 1 90 ? -11.420 -2.054 18.559 1.00 86.44 90 THR A CA 1
ATOM 690 C C . THR A 1 90 ? -10.747 -0.748 18.976 1.00 86.44 90 THR A C 1
ATOM 692 O O . THR A 1 90 ? -9.875 -0.230 18.277 1.00 86.44 90 THR A O 1
ATOM 695 N N . GLY A 1 91 ? -11.184 -0.186 20.104 1.00 81.50 91 GLY A N 1
ATOM 696 C CA . GLY A 1 91 ? -10.785 1.157 20.530 1.00 81.50 91 GLY A CA 1
ATOM 697 C C . GLY A 1 91 ? -11.561 2.258 19.804 1.00 81.50 91 GLY A C 1
ATOM 698 O O . GLY A 1 91 ? -12.623 2.012 19.235 1.00 81.50 91 GLY A O 1
ATOM 699 N N . LYS A 1 92 ? -11.055 3.492 19.867 1.00 70.25 92 LYS A N 1
ATOM 700 C CA . LYS A 1 92 ? -11.582 4.616 19.083 1.00 70.25 92 LYS A CA 1
ATOM 701 C C . LYS A 1 92 ? -10.571 4.938 17.983 1.00 70.25 92 LYS A C 1
ATOM 703 O O . LYS A 1 92 ? -9.597 5.632 18.283 1.00 70.25 92 LYS A O 1
ATOM 708 N N . PRO A 1 93 ? -10.763 4.428 16.751 1.00 65.56 93 PRO A N 1
ATOM 709 C CA . PRO A 1 93 ? -10.010 4.923 15.610 1.00 65.56 93 PRO A CA 1
ATOM 710 C C . PRO A 1 93 ? -10.176 6.442 15.492 1.00 65.56 93 PRO A C 1
ATOM 712 O O . PRO A 1 93 ? -11.112 7.037 16.035 1.00 65.56 93 PRO A O 1
ATOM 715 N N . PHE A 1 94 ? -9.289 7.084 14.736 1.00 67.94 94 PHE A N 1
ATOM 716 C CA . PHE A 1 94 ? -9.597 8.408 14.208 1.00 67.94 94 PHE A CA 1
ATOM 717 C C . PHE A 1 94 ? -10.947 8.340 13.472 1.00 67.94 94 PHE A C 1
ATOM 719 O O . PHE A 1 94 ? -11.121 7.461 12.632 1.00 67.94 94 PHE A O 1
ATOM 726 N N . ALA A 1 95 ? -11.877 9.258 13.767 1.00 66.94 95 ALA A N 1
ATOM 727 C CA . ALA A 1 95 ? -13.264 9.216 13.269 1.00 66.94 95 ALA A CA 1
ATOM 728 C C . ALA A 1 95 ? -13.372 9.052 11.738 1.00 66.94 95 ALA A C 1
ATOM 730 O O . ALA A 1 95 ? -14.338 8.498 11.221 1.00 66.94 95 ALA A O 1
ATOM 731 N N . GLY A 1 96 ? -12.343 9.484 11.001 1.00 66.62 96 GLY A N 1
ATOM 732 C CA . GLY A 1 96 ? -12.228 9.281 9.559 1.00 66.62 96 GLY A CA 1
ATOM 733 C C . GLY A 1 96 ? -12.000 7.833 9.103 1.00 66.62 96 GLY A C 1
ATOM 734 O O . GLY A 1 96 ? -11.857 7.632 7.907 1.00 66.62 96 GLY A O 1
ATOM 735 N N . LEU A 1 97 ? -11.933 6.833 9.991 1.00 72.88 97 LEU A N 1
ATOM 736 C CA . LEU A 1 97 ? -11.835 5.406 9.637 1.00 72.88 97 LEU A CA 1
ATOM 737 C C . LEU A 1 97 ? -13.091 4.598 10.014 1.00 72.88 97 LEU A C 1
ATOM 739 O O . LEU A 1 97 ? -13.192 3.422 9.654 1.00 72.88 97 LEU A O 1
ATOM 743 N N . ASP A 1 98 ? -14.067 5.215 10.686 1.00 74.31 98 ASP A N 1
ATOM 744 C CA . ASP A 1 98 ? -15.271 4.537 11.195 1.00 74.31 98 ASP A CA 1
ATOM 745 C C . ASP A 1 98 ? -16.160 3.980 10.067 1.00 74.31 98 ASP A C 1
ATOM 747 O O . ASP A 1 98 ? -16.942 3.053 10.265 1.00 74.31 98 ASP A O 1
ATOM 751 N N . SER A 1 99 ? -16.039 4.541 8.861 1.00 79.94 99 SER A N 1
ATOM 752 C CA . SER A 1 99 ? -16.834 4.182 7.682 1.00 79.94 99 SER A CA 1
ATOM 753 C C . SER A 1 99 ? -16.078 3.320 6.662 1.00 79.94 99 SER A C 1
ATOM 755 O O . SER A 1 99 ? -16.533 3.167 5.521 1.00 79.94 99 SER A O 1
ATOM 757 N N . LEU A 1 100 ? -14.926 2.756 7.047 1.00 83.88 100 LEU A N 1
ATOM 758 C CA . LEU A 1 100 ? -14.173 1.849 6.188 1.00 83.88 100 LEU A CA 1
ATOM 759 C C . LEU A 1 100 ? -14.990 0.599 5.852 1.00 83.88 100 LEU A C 1
ATOM 761 O O . LEU A 1 100 ? -15.529 -0.090 6.716 1.00 83.88 100 LEU A O 1
ATOM 765 N N . SER A 1 101 ? -15.037 0.270 4.569 1.00 87.94 101 SER A N 1
ATOM 766 C CA . SER A 1 101 ? -15.695 -0.929 4.052 1.00 87.94 101 SER A CA 1
ATOM 767 C C . SER A 1 101 ? -14.951 -1.467 2.835 1.00 87.94 101 SER A C 1
ATOM 769 O O . SER A 1 101 ? -14.058 -0.813 2.294 1.00 87.94 101 SER A O 1
ATOM 771 N N . VAL A 1 102 ? -15.290 -2.683 2.410 1.00 88.44 102 VAL A N 1
ATOM 772 C CA . VAL A 1 102 ? -14.666 -3.335 1.254 1.00 88.44 102 VAL A CA 1
ATOM 773 C C . VAL A 1 102 ? -15.749 -3.694 0.250 1.00 88.44 102 VAL A C 1
ATOM 775 O O . VAL A 1 102 ? -16.727 -4.361 0.579 1.00 88.44 102 VAL A O 1
ATOM 778 N N . GLY A 1 103 ? -15.586 -3.220 -0.983 1.00 84.69 103 GLY A N 1
ATOM 779 C CA . GLY A 1 103 ? -16.476 -3.556 -2.086 1.00 84.69 103 GLY A CA 1
ATOM 780 C C . GLY A 1 103 ? -16.249 -4.979 -2.603 1.00 84.69 103 GLY A C 1
ATOM 781 O O . GLY A 1 103 ? -15.244 -5.629 -2.316 1.00 84.69 103 GLY A O 1
ATOM 782 N N . SER A 1 104 ? -17.144 -5.450 -3.470 1.00 82.31 104 SER A N 1
ATOM 783 C CA . SER A 1 104 ? -17.066 -6.796 -4.067 1.00 82.31 104 SER A CA 1
ATOM 784 C C . SER A 1 104 ? -15.783 -7.051 -4.869 1.00 82.31 104 SER A C 1
ATOM 786 O O . SER A 1 104 ? -15.345 -8.193 -4.997 1.00 82.31 104 SER A O 1
ATOM 788 N N . LYS A 1 105 ? -15.145 -5.991 -5.378 1.00 83.25 105 LYS A N 1
ATOM 789 C CA . LYS A 1 105 ? -13.857 -6.041 -6.091 1.00 83.25 105 LYS A CA 1
ATOM 790 C C . LYS A 1 105 ? -12.637 -5.953 -5.169 1.00 83.25 105 LYS A C 1
ATOM 792 O O . LYS A 1 105 ? -11.530 -5.744 -5.658 1.00 83.25 105 LYS A O 1
ATOM 797 N N . GLN A 1 106 ? -12.834 -6.086 -3.855 1.00 86.94 106 GLN A N 1
ATOM 798 C CA . GLN A 1 106 ? -11.795 -5.937 -2.829 1.00 86.94 106 GLN A CA 1
ATOM 799 C C . GLN A 1 106 ? -11.209 -4.520 -2.742 1.00 86.94 106 GLN A C 1
ATOM 801 O O . GLN A 1 106 ? -10.156 -4.320 -2.145 1.00 86.94 106 GLN A O 1
ATOM 806 N N . ILE A 1 107 ? -11.883 -3.528 -3.334 1.00 86.50 107 ILE A N 1
ATOM 807 C CA . ILE A 1 107 ? -11.500 -2.119 -3.241 1.00 86.50 107 ILE A CA 1
ATOM 808 C C . ILE A 1 107 ? -12.024 -1.548 -1.926 1.00 86.50 107 ILE A C 1
ATOM 810 O O . ILE A 1 107 ? -13.201 -1.705 -1.591 1.00 86.50 107 ILE A O 1
ATOM 814 N N . ILE A 1 108 ? -11.144 -0.866 -1.201 1.00 85.56 108 ILE A N 1
ATOM 815 C CA . ILE A 1 108 ? -11.470 -0.160 0.032 1.00 85.56 108 ILE A CA 1
ATOM 816 C C . ILE A 1 108 ? -12.358 1.036 -0.306 1.00 85.56 108 ILE A C 1
ATOM 818 O O . ILE A 1 108 ? -12.117 1.770 -1.269 1.00 85.56 108 ILE A O 1
ATOM 822 N N . SER A 1 109 ? -13.392 1.223 0.499 1.00 83.81 109 SER A N 1
ATOM 823 C CA . SER A 1 109 ? -14.282 2.371 0.451 1.00 83.81 109 SER A CA 1
ATOM 824 C C . SER A 1 109 ? -14.254 3.105 1.781 1.00 83.81 109 SER A C 1
ATOM 826 O O . SER A 1 109 ? -14.192 2.477 2.837 1.00 83.81 109 SER A O 1
ATOM 828 N N . LEU A 1 110 ? -14.328 4.428 1.716 1.00 78.75 110 LEU A N 1
ATOM 829 C CA . LEU A 1 110 ? -14.436 5.316 2.864 1.00 78.75 110 LEU A CA 1
ATOM 830 C C . LEU A 1 110 ? -15.640 6.233 2.654 1.00 78.75 110 LEU A C 1
ATOM 832 O O . LEU A 1 110 ? -15.791 6.799 1.573 1.00 78.75 110 LEU A O 1
ATOM 836 N N . GLU A 1 111 ? -16.529 6.334 3.643 1.00 77.44 111 GLU A N 1
ATOM 837 C CA . GLU A 1 111 ? -17.779 7.108 3.544 1.00 77.44 111 GLU A CA 1
ATOM 838 C C . GLU A 1 111 ? -18.595 6.765 2.280 1.00 77.44 111 GLU A C 1
ATOM 840 O O . GLU A 1 111 ? -19.151 7.633 1.609 1.00 77.44 111 GLU A O 1
ATOM 845 N N . GLY A 1 112 ? -18.613 5.482 1.901 1.00 78.06 112 GLY A N 1
ATOM 846 C CA . GLY A 1 112 ? -19.295 4.995 0.696 1.00 78.06 112 GLY A CA 1
ATOM 847 C C . GLY A 1 112 ? -18.586 5.294 -0.634 1.00 78.06 112 GLY A C 1
ATOM 848 O O . GLY A 1 112 ? -19.127 4.968 -1.689 1.00 78.06 112 GLY A O 1
ATOM 849 N N . HIS A 1 113 ? -17.385 5.874 -0.612 1.00 77.12 113 HIS A N 1
ATOM 850 C CA . HIS A 1 113 ? -16.597 6.188 -1.802 1.00 77.12 113 HIS A CA 1
ATOM 851 C C . HIS A 1 113 ? -15.403 5.243 -1.951 1.00 77.12 113 HIS A C 1
ATOM 853 O O . HIS A 1 113 ? -14.557 5.161 -1.062 1.00 77.12 113 HIS A O 1
ATOM 859 N N . GLU A 1 114 ? -15.294 4.570 -3.100 1.00 79.38 114 GLU A N 1
ATOM 860 C CA . GLU A 1 114 ? -14.126 3.750 -3.435 1.00 79.38 114 GLU A CA 1
ATOM 861 C C . GLU A 1 114 ? -12.861 4.618 -3.530 1.00 79.38 114 GLU A C 1
ATOM 863 O O . GLU A 1 114 ? -12.788 5.545 -4.340 1.00 79.38 114 GLU A O 1
ATOM 868 N N . ILE A 1 115 ? -11.829 4.278 -2.752 1.00 76.50 115 ILE A N 1
ATOM 869 C CA . ILE A 1 115 ? -10.545 5.001 -2.762 1.00 76.50 115 ILE A CA 1
ATOM 870 C C . ILE A 1 115 ? -9.537 4.399 -3.750 1.00 76.50 115 ILE A C 1
ATOM 872 O O . ILE A 1 115 ? -8.439 4.918 -3.920 1.00 76.50 115 ILE A O 1
ATOM 876 N N . GLY A 1 116 ? -9.903 3.301 -4.418 1.00 76.38 116 GLY A N 1
ATOM 877 C CA . GLY A 1 116 ? -9.141 2.655 -5.492 1.00 76.38 116 GLY A CA 1
ATOM 878 C C . GLY A 1 116 ? -7.934 1.825 -5.053 1.00 76.38 116 GLY A C 1
ATOM 879 O O . GLY A 1 116 ? -7.228 1.284 -5.906 1.00 76.38 116 GLY A O 1
ATOM 880 N N . LEU A 1 117 ? -7.738 1.676 -3.744 1.00 81.88 117 LEU A N 1
ATOM 881 C CA . LEU A 1 117 ? -6.771 0.772 -3.134 1.00 81.88 117 LEU A CA 1
ATOM 882 C C . LEU A 1 117 ? -7.434 -0.572 -2.829 1.00 81.88 117 LEU A C 1
ATOM 884 O O . LEU A 1 117 ? -8.549 -0.578 -2.304 1.00 81.88 117 LEU A O 1
ATOM 888 N N . ARG A 1 118 ? -6.784 -1.697 -3.148 1.00 87.50 118 ARG A N 1
ATOM 889 C CA . ARG A 1 118 ? -7.311 -3.016 -2.779 1.00 87.50 118 ARG A CA 1
ATOM 890 C C . ARG A 1 118 ? -6.709 -3.529 -1.478 1.00 87.50 118 ARG A C 1
ATOM 892 O O . ARG A 1 118 ? -5.563 -3.227 -1.154 1.00 87.50 118 ARG A O 1
ATOM 899 N N . THR A 1 119 ? -7.490 -4.313 -0.744 1.00 87.38 119 THR A N 1
ATOM 900 C CA . THR A 1 119 ? -7.089 -4.894 0.547 1.00 87.38 119 THR A CA 1
ATOM 901 C C . THR A 1 119 ? -5.839 -5.764 0.435 1.00 87.38 119 THR A C 1
ATOM 903 O O . THR A 1 119 ? -4.979 -5.702 1.306 1.00 87.38 119 THR A O 1
ATOM 906 N N . ASP A 1 120 ? -5.688 -6.491 -0.673 1.00 86.88 120 ASP A N 1
ATOM 907 C CA . ASP A 1 120 ? -4.536 -7.351 -0.968 1.00 86.88 120 ASP A CA 1
ATOM 908 C C . ASP A 1 120 ? -3.247 -6.581 -1.315 1.00 86.88 120 ASP A C 1
ATOM 910 O O . ASP A 1 120 ? -2.202 -7.186 -1.526 1.00 86.88 120 ASP A O 1
ATOM 914 N N . GLU A 1 121 ? -3.297 -5.251 -1.403 1.00 86.62 121 GLU A N 1
ATOM 915 C CA . GLU A 1 121 ? -2.142 -4.406 -1.744 1.00 86.62 121 GLU A CA 1
ATOM 916 C C . GLU A 1 121 ? -1.558 -3.694 -0.531 1.00 86.62 121 GLU A C 1
ATOM 918 O O . GLU A 1 121 ? -0.423 -3.219 -0.590 1.00 86.62 121 GLU A O 1
ATOM 923 N N . ILE A 1 122 ? -2.315 -3.637 0.567 1.00 84.06 122 ILE A N 1
ATOM 924 C CA . ILE A 1 122 ? -1.962 -2.892 1.776 1.00 84.06 122 ILE A CA 1
ATOM 925 C C . ILE A 1 122 ? -0.618 -3.353 2.328 1.00 84.06 122 ILE A C 1
ATOM 927 O O . ILE A 1 122 ? 0.273 -2.529 2.510 1.00 84.06 122 ILE A O 1
ATOM 931 N N . ALA A 1 123 ? -0.423 -4.660 2.492 1.00 83.44 123 ALA A N 1
ATOM 932 C CA . ALA A 1 123 ? 0.813 -5.210 3.043 1.00 83.44 123 ALA A CA 1
ATOM 933 C C . ALA A 1 123 ? 2.056 -4.895 2.190 1.00 83.44 123 ALA A C 1
ATOM 935 O O . ALA A 1 123 ? 3.134 -4.653 2.730 1.00 83.44 123 ALA A O 1
ATOM 936 N N . CYS A 1 124 ? 1.931 -4.849 0.858 1.00 84.69 124 CYS A N 1
ATOM 937 C CA . CYS A 1 124 ? 3.024 -4.383 0.002 1.00 84.69 124 CYS A CA 1
ATOM 938 C C . CYS A 1 124 ? 3.337 -2.909 0.259 1.00 84.69 124 CYS A C 1
ATOM 940 O O . CYS A 1 124 ? 4.496 -2.556 0.465 1.00 84.69 124 CYS A O 1
ATOM 942 N N . LEU A 1 125 ? 2.312 -2.053 0.252 1.00 82.31 125 LEU A N 1
ATOM 943 C CA . LEU A 1 125 ? 2.497 -0.609 0.379 1.00 82.31 125 LEU A CA 1
ATOM 944 C C . LEU A 1 125 ? 3.045 -0.217 1.756 1.00 82.31 125 LEU A C 1
ATOM 946 O O . LEU A 1 125 ? 3.945 0.617 1.813 1.00 82.31 125 LEU A O 1
ATOM 950 N N . LEU A 1 126 ? 2.576 -0.857 2.834 1.00 79.38 126 LEU A N 1
ATOM 951 C CA . LEU A 1 126 ? 3.115 -0.685 4.191 1.00 79.38 126 LEU A CA 1
ATOM 952 C C . LEU A 1 126 ? 4.586 -1.127 4.285 1.00 79.38 126 LEU A C 1
ATOM 954 O O . LEU A 1 126 ? 5.373 -0.532 5.011 1.00 79.38 126 LEU A O 1
ATOM 958 N N . ASN A 1 127 ? 4.989 -2.111 3.477 1.00 77.12 127 ASN A N 1
ATOM 959 C CA . ASN A 1 127 ? 6.381 -2.547 3.332 1.00 77.12 127 ASN A CA 1
ATOM 960 C C . ASN A 1 127 ? 7.221 -1.726 2.356 1.00 77.12 127 ASN A C 1
ATOM 962 O O . ASN A 1 127 ? 8.340 -2.129 2.020 1.00 77.12 127 ASN A O 1
ATOM 966 N N . HIS A 1 128 ? 6.698 -0.616 1.852 1.00 76.69 128 HIS A N 1
ATOM 967 C CA . HIS A 1 128 ? 7.366 0.180 0.833 1.00 76.69 128 HIS A CA 1
ATOM 968 C C . HIS A 1 128 ? 7.667 -0.604 -0.456 1.00 76.69 128 HIS A C 1
ATOM 970 O O . HIS A 1 128 ? 8.711 -0.423 -1.091 1.00 76.69 128 HIS A O 1
ATOM 976 N N . LYS A 1 129 ? 6.755 -1.501 -0.842 1.00 82.81 129 LYS A N 1
ATOM 977 C CA . LYS A 1 129 ? 6.812 -2.313 -2.062 1.00 82.81 129 LYS A CA 1
ATOM 978 C C . LYS A 1 129 ? 5.585 -2.089 -2.938 1.00 82.81 129 LYS A C 1
ATOM 980 O O . LYS A 1 129 ? 4.505 -1.723 -2.487 1.00 82.81 129 LYS A O 1
ATOM 985 N N . ILE A 1 130 ? 5.766 -2.348 -4.222 1.00 86.00 130 ILE A N 1
ATOM 986 C CA . ILE A 1 130 ? 4.741 -2.332 -5.256 1.00 86.00 130 ILE A CA 1
ATOM 987 C C . ILE A 1 130 ? 4.223 -3.768 -5.436 1.00 86.00 130 ILE A C 1
ATOM 989 O O . ILE A 1 130 ? 5.034 -4.696 -5.514 1.00 86.00 130 ILE A O 1
ATOM 993 N N . PRO A 1 131 ? 2.904 -3.987 -5.560 1.00 88.75 131 PRO A N 1
ATOM 994 C CA . PRO A 1 131 ? 2.363 -5.318 -5.811 1.00 88.75 131 PRO A CA 1
ATOM 995 C C . PRO A 1 131 ? 2.929 -5.965 -7.083 1.00 88.75 131 PRO A C 1
ATOM 997 O O . PRO A 1 131 ? 2.742 -5.465 -8.196 1.00 88.75 131 PRO A O 1
ATOM 1000 N N . GLN A 1 132 ? 3.561 -7.132 -6.948 1.00 89.94 132 GLN A N 1
ATOM 1001 C CA . GLN A 1 132 ? 4.147 -7.880 -8.068 1.00 89.94 132 GLN A CA 1
ATOM 1002 C C . GLN A 1 132 ? 3.107 -8.246 -9.137 1.00 89.94 132 GLN A C 1
ATOM 1004 O O . GLN A 1 132 ? 3.410 -8.263 -10.334 1.00 89.94 132 GLN A O 1
ATOM 1009 N N . ARG A 1 133 ? 1.840 -8.446 -8.744 1.00 88.44 133 ARG A N 1
ATOM 1010 C CA . ARG A 1 133 ? 0.732 -8.717 -9.675 1.00 88.44 133 ARG A CA 1
ATOM 1011 C C . ARG A 1 133 ? 0.498 -7.611 -10.708 1.00 88.44 133 ARG A C 1
ATOM 1013 O O . ARG A 1 133 ? -0.095 -7.884 -11.752 1.00 88.44 133 ARG A O 1
ATOM 1020 N N . TRP A 1 134 ? 0.954 -6.383 -10.451 1.00 89.88 134 TRP A N 1
ATOM 1021 C CA . TRP A 1 134 ? 0.843 -5.276 -11.403 1.00 89.88 134 TRP A CA 1
ATOM 1022 C C . TRP A 1 134 ? 1.726 -5.473 -12.633 1.00 89.88 134 TRP A C 1
ATOM 1024 O O . TRP A 1 134 ? 1.339 -5.039 -13.714 1.00 89.88 134 TRP A O 1
ATOM 1034 N N . LEU A 1 135 ? 2.839 -6.205 -12.515 1.00 88.56 135 LEU A N 1
ATOM 1035 C CA . LEU A 1 135 ? 3.758 -6.463 -13.629 1.00 88.56 135 LEU A CA 1
ATOM 1036 C C . LEU A 1 135 ? 3.075 -7.146 -14.815 1.00 88.56 135 LEU A C 1
ATOM 1038 O O . LEU A 1 135 ? 3.310 -6.788 -15.964 1.00 88.56 135 LEU A O 1
ATOM 1042 N N . LYS A 1 136 ? 2.163 -8.084 -14.536 1.00 87.38 136 LYS A N 1
ATOM 1043 C CA . LYS A 1 136 ? 1.396 -8.818 -15.558 1.00 87.38 136 LYS A CA 1
ATOM 1044 C C . LYS A 1 136 ? 0.310 -7.969 -16.233 1.00 87.38 136 LYS A C 1
ATOM 1046 O O . LYS A 1 136 ? -0.353 -8.446 -17.149 1.00 87.38 136 LYS A O 1
ATOM 1051 N N . LYS A 1 137 ? 0.087 -6.746 -15.746 1.00 89.19 137 LYS A N 1
ATOM 1052 C CA . LYS A 1 137 ? -0.998 -5.839 -16.144 1.00 89.19 137 LYS A CA 1
ATOM 1053 C C . LYS A 1 137 ? -0.489 -4.514 -16.721 1.00 89.19 137 LYS A C 1
ATOM 1055 O O . LYS A 1 137 ? -1.287 -3.613 -16.980 1.00 89.19 137 LYS A O 1
ATOM 1060 N N . ILE A 1 138 ? 0.822 -4.372 -16.908 1.00 89.12 138 ILE A N 1
ATOM 1061 C CA . ILE A 1 138 ? 1.408 -3.207 -17.569 1.00 89.12 138 ILE A CA 1
ATOM 1062 C C . ILE A 1 138 ? 1.071 -3.267 -19.066 1.00 89.12 138 ILE A C 1
ATOM 1064 O O . ILE A 1 138 ? 1.326 -4.266 -19.733 1.00 89.12 138 ILE A O 1
ATOM 1068 N N . VAL A 1 139 ? 0.519 -2.176 -19.592 1.00 89.00 139 VAL A N 1
ATOM 1069 C CA . VAL A 1 139 ? 0.155 -2.017 -21.011 1.00 89.00 139 VAL A CA 1
ATOM 1070 C C . VAL A 1 139 ? 1.020 -0.985 -21.735 1.00 89.00 139 VAL A C 1
ATOM 1072 O O . VAL A 1 139 ? 1.017 -0.936 -22.961 1.00 89.00 139 VAL A O 1
ATOM 1075 N N . SER A 1 140 ? 1.748 -0.139 -21.000 1.00 88.88 140 SER A N 1
ATOM 1076 C CA . SER A 1 140 ? 2.701 0.817 -21.570 1.00 88.88 140 SER A CA 1
ATOM 1077 C C . SER A 1 140 ? 3.871 1.042 -20.621 1.00 88.88 140 SER A C 1
ATOM 1079 O O . SER A 1 140 ? 3.700 1.073 -19.403 1.00 88.88 140 SER A O 1
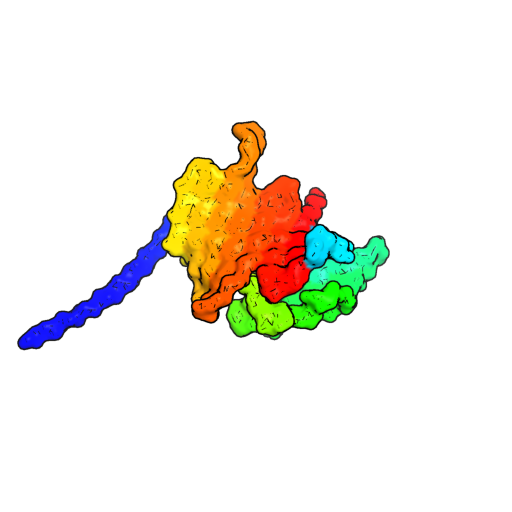ATOM 1081 N N . GLU A 1 141 ? 5.047 1.247 -21.204 1.00 89.81 141 GLU A N 1
ATOM 1082 C CA . GLU A 1 141 ? 6.319 1.452 -20.518 1.00 89.81 141 GLU A CA 1
ATOM 1083 C C . GLU A 1 141 ? 7.106 2.561 -21.230 1.00 89.81 141 GLU A C 1
ATOM 1085 O O . GLU A 1 141 ? 7.128 2.622 -22.459 1.00 89.81 141 GLU A O 1
ATOM 1090 N N . SER A 1 142 ? 7.760 3.425 -20.456 1.00 89.75 142 SER A N 1
ATOM 1091 C CA . SER A 1 142 ? 8.735 4.398 -20.948 1.00 89.75 142 SER A CA 1
ATOM 1092 C C . SER A 1 142 ? 9.936 4.411 -20.013 1.00 89.75 142 SER A C 1
ATOM 1094 O O . SER A 1 142 ? 9.783 4.695 -18.828 1.00 89.75 142 SER A O 1
ATOM 1096 N N . VAL A 1 143 ? 11.125 4.133 -20.545 1.00 87.69 143 VAL A N 1
ATOM 1097 C CA . VAL A 1 143 ? 12.378 4.048 -19.781 1.00 87.69 143 VAL A CA 1
ATOM 1098 C C . VAL A 1 143 ? 13.341 5.117 -20.283 1.00 87.69 143 VAL A C 1
ATOM 1100 O O . VAL A 1 143 ? 13.629 5.201 -21.476 1.00 87.69 143 VAL A O 1
ATOM 1103 N N . THR A 1 144 ? 13.867 5.917 -19.365 1.00 87.88 144 THR A N 1
ATOM 1104 C CA . THR A 1 144 ? 14.974 6.852 -19.589 1.00 87.88 144 THR A CA 1
ATOM 1105 C C . THR A 1 144 ? 16.087 6.580 -18.574 1.00 87.88 144 THR A C 1
ATOM 1107 O O . THR A 1 144 ? 15.936 5.749 -17.680 1.00 87.88 144 THR A O 1
ATOM 1110 N N . ALA A 1 145 ? 17.211 7.296 -18.671 1.00 82.44 145 ALA A N 1
ATOM 1111 C CA . ALA A 1 145 ? 18.310 7.159 -17.712 1.00 82.44 145 ALA A CA 1
ATOM 1112 C C . ALA A 1 145 ? 17.918 7.509 -16.259 1.00 82.44 145 ALA A C 1
ATOM 1114 O O . ALA A 1 145 ? 18.535 7.000 -15.325 1.00 82.44 145 ALA A O 1
ATOM 1115 N N . ASN A 1 146 ? 16.902 8.361 -16.077 1.00 85.44 146 ASN A N 1
ATOM 1116 C CA . ASN A 1 146 ? 16.518 8.909 -14.774 1.00 85.44 146 ASN A CA 1
ATOM 1117 C C . ASN A 1 146 ? 15.079 8.580 -14.372 1.00 85.44 146 ASN A C 1
ATOM 1119 O O . ASN A 1 146 ? 14.647 8.971 -13.295 1.00 85.44 146 ASN A O 1
ATOM 1123 N N . GLU A 1 147 ? 14.309 7.921 -15.229 1.00 88.75 147 GLU A N 1
ATOM 1124 C CA . GLU A 1 147 ? 12.882 7.736 -14.997 1.00 88.75 147 GLU A CA 1
ATOM 1125 C C . GLU A 1 147 ? 12.384 6.474 -15.689 1.00 88.75 147 GLU A C 1
ATOM 1127 O O . GLU A 1 147 ? 12.693 6.244 -16.861 1.00 88.75 147 GLU A O 1
ATOM 1132 N N . ILE A 1 148 ? 11.561 5.702 -14.984 1.00 88.06 148 ILE A N 1
ATOM 1133 C CA . ILE A 1 148 ? 10.741 4.649 -15.569 1.00 88.06 148 ILE A CA 1
ATOM 1134 C C . ILE A 1 148 ? 9.276 4.951 -15.302 1.00 88.06 148 ILE A C 1
ATOM 1136 O O . ILE A 1 148 ? 8.874 5.115 -14.154 1.00 88.06 148 ILE A O 1
ATOM 1140 N N . LYS A 1 149 ? 8.464 4.963 -16.355 1.00 91.12 149 LYS A N 1
ATOM 1141 C CA . LYS A 1 149 ? 7.014 5.099 -16.260 1.00 91.12 149 LYS A CA 1
ATOM 1142 C C . LYS A 1 149 ? 6.333 3.818 -16.696 1.00 91.12 149 LYS A C 1
ATOM 1144 O O . LYS A 1 149 ? 6.574 3.349 -17.807 1.00 91.12 149 LYS A O 1
ATOM 1149 N N . TYR A 1 150 ? 5.424 3.314 -15.869 1.00 89.69 150 TYR A N 1
ATOM 1150 C CA . TYR A 1 150 ? 4.515 2.236 -16.236 1.00 89.69 150 TYR A CA 1
ATOM 1151 C C . TYR A 1 150 ? 3.071 2.711 -16.209 1.00 89.69 150 TYR A C 1
ATOM 1153 O O . TYR A 1 150 ? 2.644 3.434 -15.308 1.00 89.69 150 TYR A O 1
ATOM 1161 N N . LEU A 1 151 ? 2.306 2.231 -17.179 1.00 90.56 151 LEU A N 1
ATOM 1162 C CA . LEU A 1 151 ? 0.857 2.273 -17.162 1.00 90.56 151 LEU A CA 1
ATOM 1163 C C . LEU A 1 151 ? 0.334 0.856 -16.958 1.00 90.56 151 LEU A C 1
ATOM 1165 O O . LEU A 1 151 ? 0.530 -0.005 -17.813 1.00 90.56 151 LEU A O 1
ATOM 1169 N N . VAL A 1 152 ? -0.366 0.639 -15.854 1.00 90.38 152 VAL A N 1
ATOM 1170 C CA . VAL A 1 152 ? -1.022 -0.617 -15.496 1.00 90.38 152 VAL A CA 1
ATOM 1171 C C . VAL A 1 152 ? -2.531 -0.458 -15.678 1.00 90.38 152 VAL A C 1
ATOM 1173 O O . VAL A 1 152 ? -3.124 0.520 -15.217 1.00 90.38 152 VAL A O 1
ATOM 1176 N N . ILE A 1 153 ? -3.159 -1.428 -16.342 1.00 88.94 153 ILE A N 1
ATOM 1177 C CA . ILE A 1 153 ? -4.618 -1.520 -16.461 1.00 88.94 153 ILE A CA 1
ATOM 1178 C C . ILE A 1 153 ? -5.077 -2.731 -15.660 1.00 88.94 153 ILE A C 1
ATOM 1180 O O . ILE A 1 153 ? -4.878 -3.878 -16.055 1.00 88.94 153 ILE A O 1
ATOM 1184 N N . ASP A 1 154 ? -5.688 -2.469 -14.510 1.00 87.31 154 ASP A N 1
ATOM 1185 C CA . ASP A 1 154 ? -6.236 -3.492 -13.629 1.00 87.31 154 ASP A CA 1
ATOM 1186 C C . ASP A 1 154 ? -7.751 -3.367 -13.616 1.00 87.31 154 ASP A C 1
ATOM 1188 O O . ASP A 1 154 ? -8.267 -2.673 -12.759 1.00 87.31 154 ASP A O 1
ATOM 1192 N N . SER A 1 155 ? -8.423 -4.012 -14.578 1.00 82.25 155 SER A N 1
ATOM 1193 C CA . SER A 1 155 ? -9.883 -4.150 -14.752 1.00 82.25 155 SER A CA 1
ATOM 1194 C C . SER A 1 155 ? -10.736 -2.893 -14.503 1.00 82.25 155 SER A C 1
ATOM 1196 O O . SER A 1 155 ? -11.324 -2.347 -15.428 1.00 82.25 155 SER A O 1
ATOM 1198 N N . ASP A 1 156 ? -10.844 -2.461 -13.252 1.00 81.31 156 ASP A N 1
ATOM 1199 C CA . ASP A 1 156 ? -11.622 -1.340 -12.735 1.00 81.31 156 ASP A CA 1
ATOM 1200 C C . ASP A 1 156 ? -10.823 -0.040 -12.541 1.00 81.31 156 ASP A C 1
ATOM 1202 O O . ASP A 1 156 ? -11.418 1.004 -12.263 1.00 81.31 156 ASP A O 1
ATOM 1206 N N . ARG A 1 157 ? -9.498 -0.059 -12.730 1.00 84.06 157 ARG A N 1
ATOM 1207 C CA . ARG A 1 157 ? -8.641 1.119 -12.547 1.00 84.06 157 ARG A CA 1
ATOM 1208 C C . ARG A 1 157 ? -7.461 1.205 -13.506 1.00 84.06 157 ARG A C 1
ATOM 1210 O O . ARG A 1 157 ? -6.915 0.213 -13.993 1.00 84.06 157 ARG A O 1
ATOM 1217 N N . LYS A 1 158 ? -7.046 2.448 -13.727 1.00 86.81 158 LYS A N 1
ATOM 1218 C CA . LYS A 1 158 ? -5.773 2.831 -14.336 1.00 86.81 158 LYS A CA 1
ATOM 1219 C C . LYS A 1 158 ? -4.791 3.106 -13.214 1.00 86.81 158 LYS A C 1
ATOM 1221 O O . LYS A 1 158 ? -5.143 3.862 -12.318 1.00 86.81 158 LYS A O 1
ATOM 1226 N N . ILE A 1 159 ? -3.583 2.565 -13.269 1.00 87.44 159 ILE A N 1
ATOM 1227 C CA . ILE A 1 159 ? -2.518 2.894 -12.318 1.00 87.44 159 ILE A CA 1
ATOM 1228 C C . ILE A 1 159 ? -1.316 3.394 -13.125 1.00 87.44 159 ILE A C 1
ATOM 1230 O O . ILE A 1 159 ? -0.835 2.704 -14.021 1.00 87.44 159 ILE A O 1
ATOM 1234 N N . ASN A 1 160 ? -0.846 4.602 -12.836 1.00 87.94 160 ASN A N 1
ATOM 1235 C CA . ASN A 1 160 ? 0.398 5.146 -13.365 1.00 87.94 160 ASN A CA 1
ATOM 1236 C C . ASN A 1 160 ? 1.472 5.038 -12.282 1.00 87.94 160 ASN A C 1
ATOM 1238 O O . ASN A 1 160 ? 1.273 5.506 -11.161 1.00 87.94 160 ASN A O 1
ATOM 1242 N N . LEU A 1 161 ? 2.607 4.451 -12.636 1.00 87.31 161 LEU A N 1
ATOM 1243 C CA . LEU A 1 161 ? 3.778 4.308 -11.778 1.00 87.31 161 LEU A CA 1
ATOM 1244 C C . LEU A 1 161 ? 4.909 5.124 -12.381 1.00 87.31 161 LEU A C 1
ATOM 1246 O O . LEU A 1 161 ? 5.181 4.977 -13.570 1.00 87.31 161 LEU A O 1
ATOM 1250 N N . SER A 1 162 ? 5.574 5.944 -11.576 1.00 87.31 162 SER A N 1
ATOM 1251 C CA . SER A 1 162 ? 6.794 6.650 -11.959 1.00 87.31 162 SER A CA 1
ATOM 1252 C C . SER A 1 162 ? 7.900 6.304 -10.973 1.00 87.31 162 SER A C 1
ATOM 1254 O O . SER A 1 162 ? 7.796 6.624 -9.795 1.00 87.31 162 SER A O 1
ATOM 1256 N N . LEU A 1 163 ? 8.952 5.644 -11.443 1.00 85.75 163 LEU A N 1
ATOM 1257 C CA . LEU A 1 163 ? 10.187 5.413 -10.705 1.00 85.75 163 LEU A CA 1
ATOM 1258 C C . LEU A 1 163 ? 11.182 6.484 -11.139 1.00 85.75 163 LEU A C 1
ATOM 1260 O O . LEU A 1 163 ? 11.697 6.425 -12.251 1.00 85.75 163 LEU A O 1
ATOM 1264 N N . ASN A 1 164 ? 11.441 7.459 -10.281 1.00 84.06 164 ASN A N 1
ATOM 1265 C CA . ASN A 1 164 ? 12.341 8.574 -10.544 1.00 84.06 164 ASN A CA 1
ATOM 1266 C C . ASN A 1 164 ? 13.676 8.341 -9.844 1.00 84.06 164 ASN A C 1
ATOM 1268 O O . ASN A 1 164 ? 13.710 8.056 -8.649 1.00 84.06 164 ASN A O 1
ATOM 1272 N N . LYS A 1 165 ? 14.779 8.490 -10.569 1.00 80.50 165 LYS A N 1
ATOM 1273 C CA . LYS A 1 165 ? 16.125 8.484 -10.009 1.00 80.50 165 LYS A CA 1
ATOM 1274 C C . LYS A 1 165 ? 16.398 9.832 -9.351 1.00 80.50 165 LYS A C 1
ATOM 1276 O O . LYS A 1 165 ? 16.215 10.880 -9.966 1.00 80.50 165 LYS A O 1
ATOM 1281 N N . HIS A 1 166 ? 16.850 9.797 -8.111 1.00 77.19 166 HIS A N 1
ATOM 1282 C CA . HIS A 1 166 ? 17.208 10.952 -7.305 1.00 77.19 166 HIS A CA 1
ATOM 1283 C C . HIS A 1 166 ? 18.616 10.795 -6.733 1.00 77.19 166 HIS A C 1
ATOM 1285 O O . HIS A 1 166 ? 19.206 9.715 -6.766 1.00 77.19 166 HIS A O 1
ATOM 1291 N N . GLY A 1 167 ? 19.138 11.904 -6.214 1.00 70.56 167 GLY A N 1
ATOM 1292 C CA . GLY A 1 167 ? 20.458 11.961 -5.606 1.00 70.56 167 GLY A CA 1
ATOM 1293 C C . GLY A 1 167 ? 21.572 12.311 -6.590 1.00 70.56 167 GLY A C 1
ATOM 1294 O O . GLY A 1 167 ? 21.340 12.611 -7.764 1.00 70.56 167 GLY A O 1
ATOM 1295 N N . ASN A 1 168 ? 22.795 12.324 -6.072 1.00 70.19 168 ASN A N 1
ATOM 1296 C CA . ASN A 1 168 ? 24.008 12.618 -6.831 1.00 70.19 168 ASN A CA 1
ATOM 1297 C C . ASN A 1 168 ? 24.737 11.317 -7.167 1.00 70.19 168 ASN A C 1
ATOM 1299 O O . ASN A 1 168 ? 24.459 10.282 -6.585 1.00 70.19 168 ASN A O 1
ATOM 1303 N N . ARG A 1 169 ? 25.744 11.383 -8.043 1.00 67.06 169 ARG A N 1
ATOM 1304 C CA . ARG A 1 169 ? 26.518 10.228 -8.542 1.00 67.06 169 ARG A CA 1
ATOM 1305 C C . ARG A 1 169 ? 27.058 9.261 -7.467 1.00 67.06 169 ARG A C 1
ATOM 1307 O O . ARG A 1 169 ? 27.385 8.127 -7.795 1.00 67.06 169 ARG A O 1
ATOM 1314 N N . THR A 1 170 ? 27.214 9.724 -6.228 1.00 64.88 170 THR A N 1
ATOM 1315 C CA . THR A 1 170 ? 27.729 8.966 -5.074 1.00 64.88 170 THR A CA 1
ATOM 1316 C C . THR A 1 170 ? 26.646 8.467 -4.117 1.00 64.88 170 THR A C 1
ATOM 1318 O O . THR A 1 170 ? 26.963 7.682 -3.233 1.00 64.88 170 THR A O 1
ATOM 1321 N N . ASP A 1 171 ? 25.406 8.933 -4.264 1.00 66.88 171 ASP A N 1
ATOM 1322 C CA . ASP A 1 171 ? 24.282 8.661 -3.364 1.00 66.88 171 ASP A CA 1
ATOM 1323 C C . ASP A 1 171 ? 22.976 8.655 -4.173 1.00 66.88 171 ASP A C 1
ATOM 1325 O O . ASP A 1 171 ? 22.133 9.545 -4.073 1.00 66.88 171 ASP A O 1
ATOM 1329 N N . GLU A 1 172 ? 22.893 7.715 -5.116 1.00 67.44 172 GLU A N 1
ATOM 1330 C CA . GLU A 1 172 ? 21.755 7.586 -6.021 1.00 67.44 172 GLU A CA 1
ATOM 1331 C C . GLU A 1 172 ? 20.697 6.658 -5.419 1.00 67.44 172 GLU A C 1
ATOM 1333 O O . GLU A 1 172 ? 20.983 5.516 -5.050 1.00 67.44 172 GLU A O 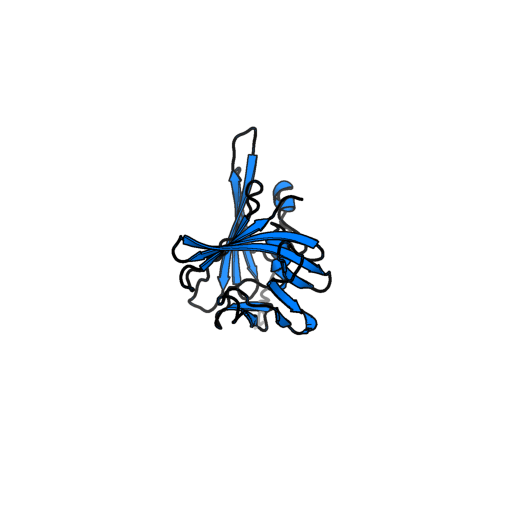1
ATOM 1338 N N . TYR A 1 173 ? 19.446 7.105 -5.411 1.00 68.81 173 TYR A N 1
ATOM 1339 C CA . TYR A 1 173 ? 18.306 6.324 -4.939 1.00 68.81 173 TYR A CA 1
ATOM 1340 C C . TYR A 1 173 ? 17.095 6.530 -5.856 1.00 68.81 173 TYR A C 1
ATOM 1342 O O . TYR A 1 173 ? 17.085 7.435 -6.689 1.00 68.81 173 TYR A O 1
ATOM 1350 N N . TRP A 1 174 ? 16.073 5.675 -5.756 1.00 67.94 174 TRP A N 1
ATOM 1351 C CA . TRP A 1 174 ? 14.865 5.819 -6.576 1.00 67.94 174 TRP A CA 1
ATOM 1352 C C . TRP A 1 174 ? 13.642 6.118 -5.714 1.00 67.94 174 TRP A C 1
ATOM 1354 O O . TRP A 1 174 ? 13.445 5.512 -4.662 1.00 67.94 174 TRP A O 1
ATOM 1364 N N . LYS A 1 175 ? 12.823 7.059 -6.188 1.00 73.00 175 LYS A N 1
ATOM 1365 C CA . LYS A 1 175 ? 11.526 7.428 -5.622 1.00 73.00 175 LYS A CA 1
ATOM 1366 C C . LYS A 1 175 ? 10.423 6.838 -6.490 1.00 73.00 175 LYS A C 1
ATOM 1368 O O . LYS A 1 175 ? 10.480 6.965 -7.709 1.00 73.00 175 LYS A O 1
ATOM 1373 N N . THR A 1 176 ? 9.420 6.211 -5.883 1.00 73.12 176 THR A N 1
ATOM 1374 C CA . THR A 1 176 ? 8.242 5.724 -6.624 1.00 73.12 176 THR A CA 1
ATOM 1375 C C . THR A 1 176 ? 7.072 6.650 -6.374 1.00 73.12 176 THR A C 1
ATOM 1377 O O . THR A 1 176 ? 6.652 6.717 -5.232 1.00 73.12 176 THR A O 1
ATOM 1380 N N . ASP A 1 177 ? 6.510 7.282 -7.401 1.00 78.19 177 ASP A N 1
ATOM 1381 C CA . ASP A 1 177 ? 5.206 7.942 -7.336 1.00 78.19 177 ASP A CA 1
ATOM 1382 C C . ASP A 1 177 ? 4.152 7.038 -7.997 1.00 78.19 177 ASP A C 1
ATOM 1384 O O . ASP A 1 177 ? 4.234 6.716 -9.187 1.00 78.19 177 ASP A O 1
ATOM 1388 N N . ILE A 1 178 ? 3.155 6.612 -7.229 1.00 75.00 178 ILE A N 1
ATOM 1389 C CA . ILE A 1 178 ? 2.027 5.804 -7.712 1.00 75.00 178 ILE A CA 1
ATOM 1390 C C . ILE A 1 178 ? 0.823 6.722 -7.831 1.00 75.00 178 ILE A C 1
ATOM 1392 O O . ILE A 1 178 ? 0.597 7.518 -6.943 1.00 75.00 178 ILE A O 1
ATOM 1396 N N . SER A 1 179 ? 0.031 6.637 -8.891 1.00 77.88 179 SER A N 1
ATOM 1397 C CA . SER A 1 179 ? -1.294 7.262 -8.931 1.00 77.88 179 SER A CA 1
ATOM 1398 C C . SER A 1 179 ? -2.276 6.328 -9.593 1.00 77.88 179 SER A C 1
ATOM 1400 O O . SER A 1 179 ? -1.910 5.639 -10.540 1.00 77.88 179 SER A O 1
ATOM 1402 N N . TRP A 1 180 ? -3.522 6.307 -9.143 1.00 77.62 180 TRP A N 1
ATOM 1403 C CA . TRP A 1 180 ? -4.559 5.556 -9.836 1.00 77.62 180 TRP A CA 1
ATOM 1404 C C . TRP A 1 180 ? -5.773 6.407 -10.166 1.00 77.62 180 TRP A C 1
ATOM 1406 O O . TRP A 1 180 ? -5.870 7.563 -9.779 1.00 77.62 180 TRP A O 1
ATOM 1416 N N . SER A 1 181 ? -6.656 5.859 -10.989 1.00 73.25 181 SER A N 1
ATOM 1417 C CA . SER A 1 181 ? -7.963 6.420 -11.299 1.00 73.25 181 SER A CA 1
ATOM 1418 C C . SER A 1 181 ? -8.940 5.273 -11.500 1.00 73.25 181 SER A C 1
ATOM 1420 O O . SER A 1 181 ? -8.655 4.355 -12.274 1.00 73.25 181 SER A O 1
ATOM 1422 N N . LEU A 1 182 ? -10.088 5.327 -10.835 1.00 71.50 182 LEU A N 1
ATOM 1423 C CA . LEU A 1 182 ? -11.157 4.355 -11.031 1.00 71.50 182 LEU A CA 1
ATOM 1424 C C . LEU A 1 182 ? -11.945 4.691 -12.300 1.00 71.50 182 LEU A C 1
ATOM 1426 O O . LEU A 1 182 ? -12.260 5.849 -12.563 1.00 71.50 182 LEU A O 1
ATOM 1430 N N . TYR A 1 183 ? -12.282 3.683 -13.099 1.00 63.88 183 TYR A N 1
ATOM 1431 C CA . TYR A 1 183 ? -13.069 3.887 -14.313 1.00 63.88 183 TYR A CA 1
ATOM 1432 C C . TYR A 1 183 ? -14.566 3.858 -13.998 1.00 63.88 183 TYR A C 1
ATOM 1434 O O . TYR A 1 183 ? -15.204 2.812 -14.036 1.00 63.88 183 TYR A O 1
ATOM 1442 N N . TRP A 1 184 ? -15.126 5.037 -13.733 1.00 54.16 184 TRP A N 1
ATOM 1443 C CA . TRP A 1 184 ? -16.574 5.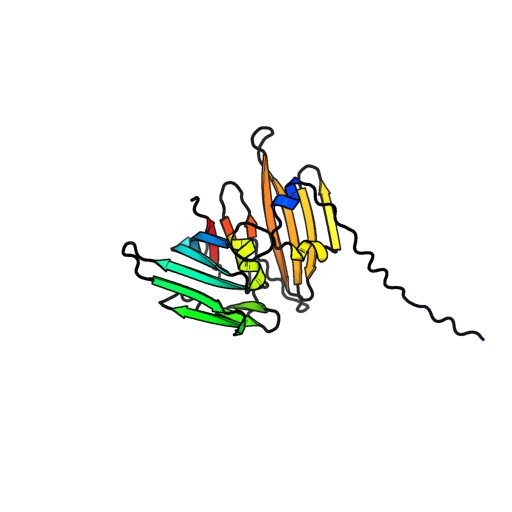274 -13.647 1.00 54.16 184 TRP A CA 1
ATOM 1444 C C . TRP A 1 184 ? -16.987 6.392 -14.612 1.00 54.16 184 TRP A C 1
ATOM 1446 O O . TRP A 1 184 ? -17.679 7.333 -14.240 1.00 54.16 184 TRP A O 1
ATOM 1456 N N . GLY A 1 185 ? -16.457 6.370 -15.837 1.00 40.66 185 GLY A N 1
ATOM 1457 C CA . GLY A 1 185 ? -16.763 7.343 -16.891 1.00 40.66 185 GLY A CA 1
ATOM 1458 C C . GLY A 1 185 ? -16.304 8.793 -16.657 1.00 40.66 185 GLY A C 1
ATOM 1459 O O . GLY A 1 185 ? -16.105 9.485 -17.647 1.00 40.66 185 GLY A O 1
ATOM 1460 N N . LEU A 1 186 ? -16.128 9.275 -15.414 1.00 44.06 186 LEU A N 1
ATOM 1461 C CA . LEU A 1 186 ? -15.974 10.713 -15.119 1.00 44.06 186 LEU A CA 1
ATOM 1462 C C . LEU A 1 186 ? -15.169 11.081 -13.846 1.00 44.06 186 LEU A C 1
ATOM 1464 O O . LEU A 1 186 ? -14.879 12.261 -13.663 1.00 44.06 186 LEU A O 1
ATOM 1468 N N . LYS A 1 187 ? -14.795 10.142 -12.957 1.00 47.38 187 LYS A N 1
ATOM 1469 C CA . LYS A 1 187 ? -14.169 10.466 -11.651 1.00 47.38 187 LYS A CA 1
ATOM 1470 C C . LYS A 1 187 ? -12.725 9.955 -11.550 1.00 47.38 187 LYS A C 1
ATOM 1472 O O . LYS A 1 187 ? -12.489 8.757 -11.636 1.00 47.38 187 LYS A O 1
ATOM 1477 N N . THR A 1 188 ? -11.765 10.853 -11.327 1.00 50.19 188 THR A N 1
ATOM 1478 C CA . THR A 1 188 ? -10.371 10.500 -10.993 1.00 50.19 188 THR A CA 1
ATOM 1479 C C . THR A 1 188 ? -10.223 10.546 -9.469 1.00 50.19 188 THR A C 1
ATOM 1481 O O . THR A 1 188 ? -10.668 11.511 -8.862 1.00 50.19 188 THR A O 1
ATOM 1484 N N . VAL A 1 189 ? -9.670 9.501 -8.845 1.00 52.38 189 VAL A N 1
ATOM 1485 C CA . VAL A 1 189 ? -9.267 9.505 -7.422 1.00 52.38 189 VAL A CA 1
ATOM 1486 C C . VAL A 1 189 ? -7.752 9.410 -7.413 1.00 52.38 189 VAL A C 1
ATOM 1488 O O . VAL A 1 189 ? -7.229 8.319 -7.625 1.00 52.38 189 VAL A O 1
ATOM 1491 N N . LYS A 1 190 ? -7.034 10.519 -7.225 1.00 52.50 190 LYS A N 1
ATOM 1492 C CA . LYS A 1 190 ? -5.567 10.491 -7.299 1.00 52.50 190 LYS A CA 1
ATOM 1493 C C . LYS A 1 190 ? -4.962 10.226 -5.925 1.00 52.50 190 LYS A C 1
ATOM 1495 O O . LYS A 1 190 ? -4.773 11.162 -5.162 1.00 52.50 190 LYS A O 1
ATOM 1500 N N . VAL A 1 191 ? -4.568 8.982 -5.672 1.00 53.84 191 VAL A N 1
ATOM 1501 C CA . VAL A 1 191 ? -3.785 8.622 -4.481 1.00 53.84 191 VAL A CA 1
ATOM 1502 C C . VAL A 1 191 ? -2.312 8.515 -4.818 1.00 53.84 191 VAL A C 1
ATOM 1504 O O . VAL A 1 191 ? -1.953 7.721 -5.679 1.00 53.84 191 VAL A O 1
ATOM 1507 N N . SER A 1 192 ? -1.476 9.329 -4.167 1.00 54.56 192 SER A N 1
ATOM 1508 C CA . SER A 1 192 ? -0.039 9.399 -4.435 1.00 54.56 192 SER A CA 1
ATOM 1509 C C . SER A 1 192 ? 0.828 8.727 -3.378 1.00 54.56 192 SER A C 1
ATOM 1511 O O . SER A 1 192 ? 1.277 9.403 -2.460 1.00 54.56 192 SER A O 1
ATOM 1513 N N . ALA A 1 193 ? 1.140 7.442 -3.546 1.00 56.41 193 ALA A N 1
ATOM 1514 C CA . ALA A 1 193 ? 2.160 6.787 -2.727 1.00 56.41 193 ALA A CA 1
ATOM 1515 C C . ALA A 1 193 ? 3.553 7.226 -3.184 1.00 56.41 193 ALA A C 1
ATOM 1517 O O . ALA A 1 193 ? 3.861 7.074 -4.368 1.00 56.41 193 ALA A O 1
ATOM 1518 N N . ARG A 1 194 ? 4.379 7.739 -2.262 1.00 59.09 194 ARG A N 1
ATOM 1519 C CA . ARG A 1 194 ? 5.773 8.094 -2.542 1.00 59.09 194 ARG A CA 1
ATOM 1520 C C . ARG A 1 194 ? 6.750 7.188 -1.804 1.00 59.09 194 ARG A C 1
ATOM 1522 O O . ARG A 1 194 ? 7.130 7.498 -0.693 1.00 59.09 194 ARG A O 1
ATOM 1529 N N . LEU A 1 195 ? 7.240 6.123 -2.427 1.00 55.78 195 LEU A N 1
ATOM 1530 C CA . LEU A 1 195 ? 8.245 5.270 -1.781 1.00 55.78 195 LEU A CA 1
ATOM 1531 C C . LEU A 1 195 ? 9.599 5.976 -1.779 1.00 55.78 195 LEU A C 1
ATOM 1533 O O . LEU A 1 195 ? 10.233 6.109 -2.826 1.00 55.78 195 LEU A O 1
ATOM 1537 N N . LEU A 1 196 ? 10.010 6.446 -0.608 1.00 54.47 196 LEU A N 1
ATOM 1538 C CA . LEU A 1 196 ? 11.300 7.075 -0.361 1.00 54.47 196 LEU A CA 1
ATOM 1539 C C . LEU A 1 196 ? 12.145 6.091 0.424 1.00 54.47 196 LEU A C 1
ATOM 1541 O O . LEU A 1 196 ? 11.783 5.754 1.543 1.00 54.47 196 LEU A O 1
ATOM 1545 N N . ARG A 1 197 ? 13.257 5.618 -0.141 1.00 53.78 197 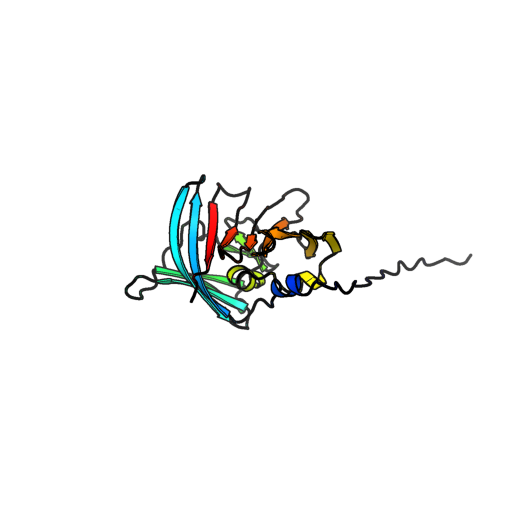ARG A N 1
ATOM 1546 C CA . ARG A 1 197 ? 14.147 4.719 0.603 1.00 53.78 197 ARG A CA 1
ATOM 1547 C C . ARG A 1 197 ? 14.736 5.404 1.846 1.00 53.78 197 ARG A C 1
ATOM 1549 O O . ARG A 1 197 ? 14.974 4.723 2.832 1.00 53.78 197 ARG A O 1
ATOM 1556 N N . ASP A 1 198 ? 14.856 6.731 1.802 1.00 53.69 198 ASP A N 1
ATOM 1557 C CA . ASP A 1 198 ? 15.472 7.544 2.857 1.00 53.69 198 ASP A CA 1
ATOM 1558 C C . ASP A 1 198 ? 14.447 8.100 3.862 1.00 53.69 198 ASP A C 1
ATOM 1560 O O . ASP A 1 198 ? 14.805 8.430 4.985 1.00 53.69 198 ASP A O 1
ATOM 1564 N N . GLU A 1 199 ? 13.171 8.223 3.474 1.00 52.59 199 GLU A N 1
ATOM 1565 C CA . GLU A 1 199 ? 12.111 8.742 4.363 1.00 52.59 199 GLU A CA 1
ATOM 1566 C C . GLU A 1 199 ? 11.097 7.667 4.779 1.00 52.59 199 GLU A C 1
ATOM 1568 O O . GLU A 1 199 ? 10.195 7.973 5.549 1.00 52.59 199 GLU A O 1
ATOM 1573 N N . GLN A 1 200 ? 11.203 6.451 4.222 1.00 60.62 200 GLN A N 1
ATOM 1574 C CA . GLN A 1 200 ? 10.325 5.296 4.439 1.00 60.62 200 GLN A CA 1
ATOM 1575 C C . GLN A 1 200 ? 8.844 5.668 4.639 1.00 60.62 200 GLN A C 1
ATOM 1577 O O . GLN A 1 200 ? 8.229 5.228 5.600 1.00 60.62 200 GLN A O 1
ATOM 1582 N N . ALA A 1 201 ? 8.276 6.523 3.778 1.00 58.28 201 ALA A N 1
ATOM 1583 C CA . ALA A 1 201 ? 6.942 7.085 3.992 1.00 58.28 201 ALA A CA 1
ATOM 1584 C C . ALA A 1 201 ? 5.960 6.741 2.864 1.00 58.28 201 ALA A C 1
ATOM 1586 O O . ALA A 1 201 ? 6.177 7.107 1.719 1.00 58.28 201 ALA A O 1
ATOM 1587 N N . LEU A 1 202 ? 4.820 6.132 3.168 1.00 64.81 202 LEU A N 1
ATOM 1588 C CA . LEU A 1 202 ? 3.658 6.035 2.290 1.00 64.81 202 LEU A CA 1
ATOM 1589 C C . LEU A 1 202 ? 2.719 7.215 2.560 1.00 64.81 202 LEU A C 1
ATOM 1591 O O . LEU A 1 202 ? 2.077 7.279 3.601 1.00 64.81 202 LEU A O 1
ATOM 1595 N N . VAL A 1 203 ? 2.598 8.139 1.609 1.00 65.38 203 VAL A N 1
ATOM 1596 C CA . VAL A 1 203 ? 1.571 9.191 1.660 1.00 65.38 203 VAL A CA 1
ATOM 1597 C C . VAL A 1 203 ? 0.344 8.726 0.874 1.00 65.38 203 VAL A C 1
ATOM 1599 O O . VAL A 1 203 ? 0.470 8.189 -0.220 1.00 65.38 203 VAL A O 1
ATOM 1602 N N . LEU A 1 204 ? -0.853 8.912 1.411 1.00 65.88 204 LEU A N 1
ATOM 1603 C CA . LEU A 1 204 ? -2.121 8.715 0.723 1.00 65.88 204 LEU A CA 1
ATOM 1604 C C . LEU A 1 204 ? -2.844 10.060 0.743 1.00 65.88 204 LEU A C 1
ATOM 1606 O O . LEU A 1 204 ? -3.197 10.566 1.805 1.00 65.88 204 LEU A O 1
ATOM 1610 N N . GLN A 1 205 ? -3.035 10.641 -0.437 1.00 66.12 205 GLN A N 1
ATOM 1611 C CA . GLN A 1 205 ? -3.807 11.870 -0.625 1.00 66.12 205 GLN A CA 1
ATOM 1612 C C . GLN A 1 205 ? -5.034 11.539 -1.466 1.00 66.12 205 GLN A C 1
ATOM 1614 O O . GLN A 1 205 ? -4.972 10.660 -2.317 1.00 66.12 205 GLN A O 1
ATOM 1619 N N . SER A 1 206 ? -6.154 12.213 -1.253 1.00 64.06 206 SER A N 1
ATOM 1620 C CA . SER A 1 206 ? -7.322 12.095 -2.125 1.00 64.06 206 SER A CA 1
ATOM 1621 C C . SER A 1 206 ? -7.921 13.475 -2.322 1.00 64.06 206 SER A C 1
ATOM 1623 O O . SER A 1 206 ? -8.080 14.240 -1.376 1.00 64.06 206 SER A O 1
ATOM 1625 N N . ASP A 1 207 ? -8.262 13.793 -3.563 1.00 61.59 207 ASP A N 1
ATOM 1626 C CA . ASP A 1 207 ? -8.918 15.035 -3.960 1.00 61.59 207 ASP A CA 1
ATOM 1627 C C . ASP A 1 207 ? -10.417 15.067 -3.614 1.00 61.59 207 ASP A C 1
ATOM 1629 O O . ASP A 1 207 ? -11.068 16.093 -3.799 1.00 61.59 207 ASP A O 1
ATOM 1633 N N . GLN A 1 208 ? -10.969 13.9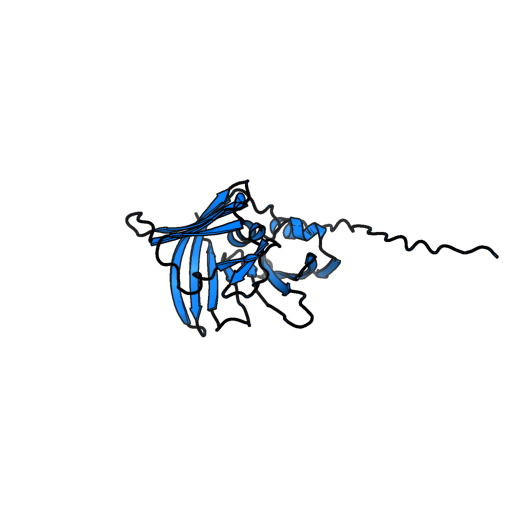56 -3.111 1.00 59.25 208 GLN A N 1
ATOM 1634 C CA . GLN A 1 208 ? -12.409 13.776 -2.888 1.00 59.25 208 GLN A CA 1
ATOM 1635 C C . GLN A 1 208 ? -12.858 13.906 -1.436 1.00 59.25 208 GLN A C 1
ATOM 1637 O O . GLN A 1 208 ? -14.046 14.109 -1.201 1.00 59.25 208 GLN A O 1
ATOM 1642 N N . PHE A 1 209 ? -11.938 13.788 -0.483 1.00 61.03 209 PHE A N 1
ATOM 1643 C CA . PHE A 1 209 ? -12.219 13.993 0.936 1.00 61.03 209 PHE A CA 1
ATOM 1644 C C . PHE A 1 209 ? -11.612 15.331 1.367 1.00 61.03 209 PHE A C 1
ATOM 1646 O O . PHE A 1 209 ? -10.678 15.818 0.727 1.00 61.03 209 PHE A O 1
ATOM 1653 N N . GLU A 1 210 ? -12.130 15.955 2.428 1.00 56.62 210 GLU A N 1
ATOM 1654 C CA . GLU A 1 210 ? -11.571 17.199 2.974 1.00 56.62 210 GLU A CA 1
ATOM 1655 C C . GLU A 1 210 ? -10.122 17.000 3.452 1.00 56.62 210 GLU A C 1
ATOM 1657 O O . GLU A 1 210 ? -9.891 16.759 4.626 1.00 56.62 210 GLU A O 1
ATOM 1662 N N . LYS A 1 211 ? -9.136 17.111 2.550 1.00 54.22 211 LYS A N 1
ATOM 1663 C CA . LYS A 1 211 ? -7.683 17.184 2.808 1.00 54.22 211 LYS A CA 1
ATOM 1664 C C . LYS A 1 211 ? -7.186 16.328 3.983 1.00 54.22 211 LYS A C 1
ATOM 1666 O O . LYS A 1 211 ? -6.348 16.807 4.747 1.00 54.22 211 LYS A O 1
ATOM 1671 N N . ILE A 1 212 ? -7.709 15.112 4.146 1.00 55.44 212 ILE A N 1
ATOM 1672 C CA . ILE A 1 212 ? -7.133 14.156 5.082 1.00 55.44 212 ILE A CA 1
ATOM 1673 C C . ILE A 1 212 ? -5.990 13.484 4.334 1.00 55.44 212 ILE A C 1
ATOM 1675 O O . ILE A 1 212 ? -6.223 12.591 3.520 1.00 55.44 212 ILE A O 1
ATOM 1679 N N . ASP A 1 213 ? -4.770 13.967 4.568 1.00 67.12 213 ASP A N 1
ATOM 1680 C CA . ASP A 1 213 ? -3.572 13.284 4.088 1.00 67.12 213 ASP A CA 1
ATOM 1681 C C . ASP A 1 213 ? -3.132 12.304 5.174 1.00 67.12 213 ASP A C 1
ATOM 1683 O O . ASP A 1 213 ? -2.937 12.689 6.329 1.00 67.12 213 ASP A O 1
ATOM 1687 N N . LEU A 1 214 ? -2.986 11.036 4.803 1.00 64.06 214 LEU A N 1
ATOM 1688 C CA . LEU A 1 214 ? -2.397 10.018 5.667 1.00 64.06 214 LEU A CA 1
ATOM 1689 C C . LEU A 1 214 ? -0.951 9.823 5.243 1.00 64.06 214 LEU A C 1
ATOM 1691 O O . LEU A 1 214 ? -0.687 9.513 4.084 1.00 64.06 214 LEU A O 1
ATOM 1695 N N . ARG A 1 215 ? -0.011 9.983 6.167 1.00 69.25 215 ARG A N 1
ATOM 1696 C CA . ARG A 1 215 ? 1.398 9.657 5.948 1.00 69.25 215 ARG A CA 1
ATOM 1697 C C . ARG A 1 215 ? 1.797 8.557 6.915 1.00 69.25 215 ARG A C 1
ATOM 1699 O O . ARG A 1 215 ? 1.701 8.728 8.120 1.00 69.25 215 ARG A O 1
ATOM 1706 N N . ILE A 1 216 ? 2.209 7.424 6.370 1.00 67.25 216 ILE A N 1
ATOM 1707 C CA . ILE A 1 216 ? 2.611 6.231 7.108 1.00 67.25 216 ILE A CA 1
ATOM 1708 C C . ILE A 1 216 ? 4.120 6.101 6.961 1.00 67.25 216 ILE A C 1
ATOM 1710 O O . ILE A 1 216 ? 4.592 5.856 5.860 1.00 67.25 216 ILE A O 1
ATOM 1714 N N . VAL A 1 217 ? 4.874 6.294 8.035 1.00 71.31 217 VAL A N 1
ATOM 1715 C CA . VAL A 1 217 ? 6.340 6.248 8.045 1.00 71.31 217 VAL A CA 1
ATOM 1716 C C . VAL A 1 217 ? 6.785 4.939 8.690 1.00 71.31 217 VAL A C 1
ATOM 1718 O O . VAL A 1 217 ? 6.450 4.713 9.844 1.00 71.31 217 VAL A O 1
ATOM 1721 N N . SER A 1 218 ? 7.509 4.067 7.990 1.00 67.00 218 SER A N 1
ATOM 1722 C CA . SER A 1 218 ? 8.110 2.878 8.611 1.00 67.00 218 SER A CA 1
ATOM 1723 C C . SER A 1 218 ? 9.156 3.296 9.632 1.00 67.00 218 SER A C 1
ATOM 1725 O O . SER A 1 218 ? 9.950 4.208 9.401 1.00 67.00 218 SER A O 1
ATOM 1727 N N . GLN A 1 219 ? 9.113 2.632 10.779 1.00 65.69 219 GLN A N 1
ATOM 1728 C CA . GLN A 1 219 ? 10.118 2.769 11.814 1.00 65.69 219 GLN A CA 1
ATOM 1729 C C . GLN A 1 219 ? 11.194 1.718 11.539 1.00 65.69 219 GLN A C 1
ATOM 1731 O O . GLN A 1 219 ? 10.879 0.546 11.339 1.00 65.69 219 GLN A O 1
ATOM 1736 N N . GLU A 1 220 ? 12.453 2.149 11.441 1.00 56.44 220 GLU A N 1
ATOM 1737 C CA . GLU A 1 220 ? 13.574 1.212 11.340 1.00 56.44 220 GLU A CA 1
ATOM 1738 C C . GLU A 1 220 ? 13.617 0.325 12.595 1.00 56.44 220 GLU A C 1
ATOM 1740 O O . GLU A 1 220 ? 13.469 0.836 13.707 1.00 56.44 220 GLU A O 1
ATOM 1745 N N . GLU A 1 221 ? 13.795 -0.987 12.394 1.00 46.62 221 GLU A N 1
ATOM 1746 C CA . GLU A 1 221 ? 14.139 -1.946 13.460 1.00 46.62 221 GLU A CA 1
ATOM 1747 C C . GLU A 1 221 ? 15.582 -1.755 13.949 1.00 46.62 221 GLU A C 1
ATOM 1749 O O . GLU A 1 221 ? 16.485 -1.576 13.094 1.00 46.62 221 GLU A O 1
#

Radius of gyration: 19.63 Å; chains: 1; bounding box: 48×39×82 Å

pLDDT: mean 75.18, std 14.66, range [35.78, 91.31]

Foldseek 3Di:
DDDDDPPPPPPPVQPQDDDDPQRVVQEDQLAFDKFKKWKFWDFPNHTPDIFIWIKGGHRVLKIKIFGADPVGHTQKMWIQDPVVQAIDIDHDDDPQCPQWGADPVQFIDTPNHGLRDHSSQVSQLLVSHGYNVQSSFWPDWDDDPFWIWTWGDDPFKIKIWIWGWDDDPVDIDTWIWIFMQGPPPDGGWGFTAIRDPVFQWGWGAGPPDRGTIIIITTDDD